Protein AF-A0A8H6C669-F1 (afdb_monomer_lite)

Secondary structure (DSSP, 8-state):
----SGGG---BTTB--EEEEETHHHHHHHHHHHH-TTT-SEEEEES----PPTTHHHHHHHHHHHHTTS---EESSHHHHHHIIIIISTTTTS-HHHHHHHHHHHEEEEE-TTT--EEEEESS-HHHHHHHHHHHHT----TT-S-GGG-----PPTT--TTHHHHSHHHHHHHHHHHHHHHHHHHHHHHTTSHHHHTTT-HHHHHHHHHHHHHTT-GGGSTT------HHHHHHHHHHTT-

Foldseek 3Di:
DDDPDPVVQDPDLVDAAEQEAAACGLVVQVVVCVVCVRRHPYYHYHLYLADQDVCNLVVCCVVVVVVLVLDDFKFQDPVVVVCSQCPPDPNVLFDPVLSVVQSVVFKDWDQDPPPRGIMIGGPCDSVNVVCVSSVSNVDDHDPPPPDPVNDPDDDDDVVQDSVCCGNVVVVVVVVVVVSVVVSVVVSVVCSCVDCCNVVVNPPVVLCVVLVVCVVVVVQVSRPPRDDDCCVVPPVVVVVVVVD

Radius of gyration: 25.05 Å; chains: 1; bounding box: 53×50×82 Å

pLDDT: mean 81.42, std 14.35, range [39.81, 96.19]

Organism: Candida albicans (NCBI:txid5476)

InterPro domains:
  IPR029058 Alpha/Beta hydrolase fold [G3DSA:3.40.50.1820] (5-187)
  IPR029058 Alpha/Beta hydrolase fold [SSF53474] (15-99)
  IPR029058 Alpha/Beta hydrolase fold [SSF53474] (17-181)

Sequence (243 aa):
MKFATTGDFQNNLESRNLIIGHSMGGFNSLYATFLEPSLFDAVIPIEAVIYGAPGGLEKFSKKFSKISKLLIDTFDSKDDINFFFKEFSFFKNMQDQVSDDFINDEVYEIKDKESGEIKYKLKCNTPHQMAAYYGAFSRFHLVWAINKEFLAGKVDVPKGEHLLNVELPDETIDIIQNFTTERTKAFIEARNNLPEVKLNNNKEAIAKEQFQNLIDLKFDQVNGYFIEDRVDNYEALQKLAKL

Structure (mmCIF, N/CA/C/O backbone):
data_AF-A0A8H6C669-F1
#
_entry.id   AF-A0A8H6C669-F1
#
loop_
_atom_site.group_PDB
_atom_site.id
_atom_site.type_symbol
_atom_site.label_atom_id
_atom_site.label_alt_id
_atom_site.label_comp_id
_atom_site.label_asym_id
_atom_site.label_entity_id
_atom_site.label_seq_id
_atom_site.pdbx_PDB_ins_code
_atom_site.Cartn_x
_atom_site.Cartn_y
_atom_site.Cartn_z
_atom_site.occupancy
_atom_site.B_iso_or_equiv
_atom_site.auth_seq_id
_atom_site.auth_comp_id
_atom_site.auth_asym_id
_atom_site.auth_atom_id
_atom_site.pdbx_PDB_model_num
ATOM 1 N N . MET A 1 1 ? 14.582 -12.148 1.789 1.00 47.09 1 MET A N 1
ATOM 2 C CA . MET A 1 1 ? 15.350 -10.921 1.487 1.00 47.09 1 MET A CA 1
ATOM 3 C C . MET A 1 1 ? 15.300 -10.053 2.739 1.00 47.09 1 MET A C 1
ATOM 5 O O . MET A 1 1 ? 14.200 -9.790 3.203 1.00 47.09 1 MET A O 1
ATOM 9 N N . LYS A 1 2 ? 16.434 -9.751 3.387 1.00 44.03 2 LYS A N 1
ATOM 10 C CA . LYS A 1 2 ? 16.472 -8.874 4.574 1.00 44.03 2 LYS A CA 1
ATOM 11 C C . LYS A 1 2 ? 16.901 -7.486 4.107 1.00 44.03 2 LYS A C 1
ATOM 13 O O . LYS A 1 2 ? 18.021 -7.354 3.632 1.00 44.03 2 LYS A O 1
ATOM 18 N N . PHE A 1 3 ? 16.015 -6.505 4.225 1.00 55.69 3 PHE A N 1
ATOM 19 C CA . PHE A 1 3 ? 16.334 -5.096 4.005 1.00 55.69 3 PHE A CA 1
ATOM 20 C C . PHE A 1 3 ? 16.990 -4.558 5.283 1.00 55.69 3 PHE A C 1
ATOM 22 O O . PHE A 1 3 ? 16.433 -4.717 6.370 1.00 55.69 3 PHE A O 1
ATOM 29 N N . ALA A 1 4 ? 18.195 -4.009 5.174 1.00 59.94 4 ALA A N 1
ATOM 30 C CA . ALA A 1 4 ? 18.973 -3.476 6.288 1.00 59.94 4 ALA A CA 1
ATOM 31 C C . ALA A 1 4 ? 18.861 -1.946 6.381 1.00 59.94 4 ALA A C 1
ATOM 33 O O . ALA A 1 4 ? 18.929 -1.402 7.483 1.00 59.94 4 ALA A O 1
ATOM 34 N N . THR A 1 5 ? 18.669 -1.252 5.253 1.00 59.66 5 THR A N 1
ATOM 35 C CA . THR A 1 5 ? 18.519 0.211 5.189 1.00 59.66 5 THR A CA 1
ATOM 36 C C . THR A 1 5 ? 17.551 0.650 4.082 1.00 59.66 5 THR A C 1
ATOM 38 O O . THR A 1 5 ? 17.226 -0.118 3.179 1.00 59.66 5 THR A O 1
ATOM 41 N N . THR A 1 6 ? 17.110 1.913 4.104 1.00 55.22 6 THR A N 1
ATOM 42 C CA . THR A 1 6 ? 16.287 2.511 3.032 1.00 55.22 6 THR A CA 1
ATOM 43 C C . THR A 1 6 ? 17.016 2.613 1.685 1.00 55.22 6 THR A C 1
ATOM 45 O O . THR A 1 6 ? 16.356 2.743 0.659 1.00 55.22 6 THR A O 1
ATOM 48 N N . GLY A 1 7 ? 18.352 2.507 1.663 1.00 58.66 7 GLY A N 1
ATOM 49 C CA . GLY A 1 7 ? 19.160 2.464 0.437 1.00 58.66 7 GLY A CA 1
ATOM 50 C C . GLY A 1 7 ? 19.121 1.122 -0.304 1.00 58.66 7 GLY A C 1
ATOM 51 O O . GLY A 1 7 ? 19.641 1.028 -1.414 1.00 58.66 7 GLY A O 1
ATOM 52 N N . ASP A 1 8 ? 18.493 0.095 0.279 1.00 68.88 8 ASP A N 1
ATOM 53 C CA . ASP A 1 8 ? 18.394 -1.241 -0.323 1.00 68.88 8 ASP A CA 1
ATOM 54 C C . ASP A 1 8 ? 17.246 -1.350 -1.345 1.00 68.88 8 ASP A C 1
ATOM 56 O O . ASP A 1 8 ? 17.157 -2.337 -2.078 1.00 68.88 8 ASP A O 1
ATOM 60 N N . PHE A 1 9 ? 16.373 -0.338 -1.425 1.00 74.56 9 PHE A N 1
ATOM 61 C CA . PHE A 1 9 ? 15.312 -0.268 -2.427 1.00 74.56 9 PHE A CA 1
ATOM 62 C C . PHE A 1 9 ? 15.884 0.169 -3.777 1.00 74.56 9 PHE A C 1
ATOM 64 O O . PHE A 1 9 ? 15.891 1.346 -4.128 1.00 74.56 9 PHE A O 1
ATOM 71 N N . GLN A 1 10 ? 16.362 -0.794 -4.561 1.00 81.94 10 GLN A N 1
ATOM 72 C CA . GLN A 1 10 ? 16.836 -0.543 -5.920 1.00 81.94 10 GLN A CA 1
ATOM 73 C C . GLN A 1 10 ? 15.723 -0.774 -6.941 1.00 81.94 10 GLN A C 1
ATOM 75 O O . GLN A 1 10 ? 15.084 -1.826 -6.947 1.00 81.94 10 GLN A O 1
ATOM 80 N N . ASN A 1 11 ? 15.541 0.194 -7.838 1.00 85.25 11 ASN A N 1
ATOM 81 C CA . ASN A 1 11 ? 14.703 0.059 -9.024 1.00 85.25 11 ASN A CA 1
ATOM 82 C C . ASN A 1 11 ? 15.597 0.046 -10.273 1.00 85.25 11 ASN A C 1
ATOM 84 O O . ASN A 1 11 ? 16.007 1.088 -10.777 1.00 85.25 11 ASN A O 1
ATOM 88 N N . ASN A 1 12 ? 15.965 -1.143 -10.746 1.00 86.12 12 ASN A N 1
ATOM 89 C CA . ASN A 1 12 ? 16.947 -1.354 -11.812 1.00 86.12 12 ASN A CA 1
ATOM 90 C C . ASN A 1 12 ? 16.588 -2.576 -12.684 1.00 86.12 12 ASN A C 1
ATOM 92 O O . ASN A 1 12 ? 15.511 -3.149 -12.572 1.00 86.12 12 ASN A O 1
ATOM 96 N N . LEU A 1 13 ? 17.489 -2.997 -13.576 1.00 83.50 13 LEU A N 1
ATOM 97 C CA . LEU A 1 13 ? 17.237 -4.105 -14.511 1.00 83.50 13 LEU A CA 1
ATOM 98 C C . LEU A 1 13 ? 16.865 -5.446 -13.850 1.00 83.50 13 LEU A C 1
ATOM 100 O O . LEU A 1 13 ? 16.299 -6.310 -14.522 1.00 83.50 13 LEU A O 1
ATOM 104 N N . GLU A 1 14 ? 17.195 -5.625 -12.574 1.00 83.44 14 GLU A N 1
ATOM 105 C CA . GLU A 1 14 ? 17.024 -6.867 -11.817 1.00 83.44 14 GLU A CA 1
ATOM 106 C C . GLU A 1 14 ? 15.981 -6.750 -10.697 1.00 83.44 14 GLU A C 1
ATOM 108 O O . GLU A 1 14 ? 15.545 -7.769 -10.166 1.00 83.44 14 GLU A O 1
ATOM 113 N N . SER A 1 15 ? 15.558 -5.531 -10.351 1.00 86.31 15 SER A N 1
ATOM 114 C CA . SER A 1 15 ? 14.646 -5.258 -9.241 1.00 86.31 15 SER A CA 1
ATOM 115 C C . SER A 1 15 ? 13.662 -4.147 -9.589 1.00 86.31 15 SER A C 1
ATOM 117 O O . SER A 1 15 ? 14.057 -3.088 -10.076 1.00 86.31 15 SER A O 1
ATOM 119 N N . ARG A 1 16 ? 12.377 -4.370 -9.304 1.00 88.44 16 ARG A N 1
ATOM 120 C CA . ARG A 1 16 ? 11.300 -3.390 -9.479 1.00 88.44 16 ARG A CA 1
ATOM 121 C C . ARG A 1 16 ? 10.565 -3.197 -8.166 1.00 88.44 16 ARG A C 1
ATOM 123 O O . ARG A 1 16 ? 10.137 -4.169 -7.550 1.00 88.44 16 ARG A O 1
ATOM 130 N N . ASN A 1 17 ? 10.407 -1.942 -7.760 1.00 90.88 17 ASN A N 1
ATOM 131 C CA . ASN A 1 17 ? 9.671 -1.603 -6.550 1.00 90.88 17 ASN A CA 1
ATOM 132 C C . ASN A 1 17 ? 8.237 -1.230 -6.910 1.00 90.88 17 ASN A C 1
ATOM 134 O O . ASN A 1 17 ? 8.003 -0.401 -7.788 1.00 90.88 17 ASN A O 1
ATOM 138 N N . LEU A 1 18 ? 7.286 -1.803 -6.187 1.00 91.00 18 LEU A N 1
ATOM 139 C CA . LEU A 1 18 ? 5.871 -1.482 -6.296 1.00 91.00 18 LEU A CA 1
ATOM 140 C C . LEU A 1 18 ? 5.406 -0.913 -4.963 1.00 91.00 18 LEU A C 1
ATOM 142 O O . LEU A 1 18 ? 5.842 -1.376 -3.908 1.00 91.00 18 LEU A O 1
ATOM 146 N N . ILE A 1 19 ? 4.513 0.069 -5.007 1.00 93.06 19 ILE A N 1
ATOM 147 C CA . ILE A 1 19 ? 3.887 0.616 -3.805 1.00 93.06 19 ILE A CA 1
ATOM 148 C C . ILE A 1 19 ? 2.372 0.473 -3.891 1.00 93.06 19 ILE A C 1
ATOM 150 O O . ILE A 1 19 ? 1.747 0.833 -4.887 1.00 93.06 19 ILE A O 1
ATOM 154 N N . ILE A 1 20 ? 1.786 -0.096 -2.844 1.00 94.50 20 ILE A N 1
ATOM 155 C CA . ILE A 1 20 ? 0.356 -0.384 -2.751 1.00 94.50 20 ILE A CA 1
ATOM 156 C C . ILE A 1 20 ? -0.172 0.379 -1.549 1.00 94.50 20 ILE A C 1
ATOM 158 O O . ILE A 1 20 ? 0.418 0.329 -0.468 1.00 94.50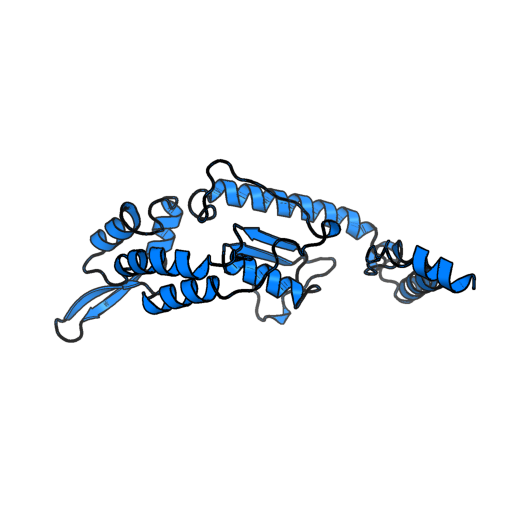 20 ILE A O 1
ATOM 162 N N . GLY A 1 21 ? -1.282 1.084 -1.727 1.00 93.62 21 GLY A N 1
ATOM 163 C CA . GLY A 1 21 ? -1.841 1.894 -0.659 1.00 93.62 21 GLY A CA 1
ATOM 164 C C . GLY A 1 21 ? -3.350 1.972 -0.728 1.00 93.62 21 GLY A C 1
ATOM 165 O O . GLY A 1 21 ? -3.914 2.273 -1.776 1.00 93.62 21 GLY A O 1
ATOM 166 N N . HIS A 1 22 ? -3.995 1.767 0.416 1.00 91.81 22 HIS A N 1
ATOM 167 C CA . HIS A 1 22 ? -5.437 1.918 0.574 1.00 91.81 22 HIS A CA 1
ATOM 168 C C . HIS A 1 22 ? -5.807 3.288 1.146 1.00 91.81 22 HIS A C 1
ATOM 170 O O . HIS A 1 22 ? -5.122 3.771 2.049 1.00 91.81 22 HIS A O 1
ATOM 176 N N . SER A 1 23 ? -6.888 3.918 0.675 1.00 88.50 23 SER A N 1
ATOM 177 C CA . SER A 1 23 ? -7.444 5.136 1.283 1.00 88.50 23 SER A CA 1
ATOM 178 C C . SER A 1 23 ? -6.391 6.256 1.404 1.00 88.50 23 SER A C 1
ATOM 180 O O . SER A 1 23 ? -5.830 6.705 0.399 1.00 88.50 23 SER A O 1
ATOM 182 N N . MET A 1 24 ? -6.065 6.705 2.619 1.00 85.06 24 MET A N 1
ATOM 183 C CA . MET A 1 24 ? -4.965 7.642 2.879 1.00 85.06 24 MET A CA 1
ATOM 184 C C . MET A 1 24 ? -3.602 7.079 2.444 1.00 85.06 24 MET A C 1
ATOM 186 O O . MET A 1 24 ? -2.766 7.819 1.931 1.00 85.06 24 MET A O 1
ATOM 190 N N . GLY A 1 25 ? -3.374 5.778 2.625 1.00 88.88 25 GLY A N 1
ATOM 191 C CA . GLY A 1 25 ? -2.189 5.083 2.129 1.00 88.88 25 GLY A CA 1
ATOM 192 C C . GLY A 1 25 ? -2.083 5.136 0.606 1.00 88.88 25 GLY A C 1
ATOM 193 O O . GLY A 1 25 ? -0.981 5.281 0.086 1.00 88.88 25 GLY A O 1
ATOM 194 N N . GLY A 1 26 ? -3.208 5.109 -0.114 1.00 89.56 26 GLY A N 1
ATOM 195 C CA . GLY A 1 26 ? -3.243 5.269 -1.572 1.00 89.56 26 GLY A CA 1
ATOM 196 C C . GLY A 1 26 ? -2.810 6.666 -2.010 1.00 89.56 26 GLY A C 1
ATOM 197 O O . GLY A 1 26 ? -1.954 6.802 -2.882 1.00 89.56 26 GLY A O 1
ATOM 198 N N . PHE A 1 27 ? -3.305 7.707 -1.330 1.00 87.06 27 PHE A N 1
ATOM 199 C CA . PHE A 1 27 ? -2.811 9.076 -1.520 1.00 87.06 27 PHE A CA 1
ATOM 200 C C . PHE A 1 27 ? -1.311 9.186 -1.223 1.00 87.06 27 PHE A C 1
ATOM 202 O O . PHE A 1 27 ? -0.563 9.733 -2.028 1.00 87.06 27 PHE A O 1
ATOM 209 N N . ASN A 1 28 ? -0.860 8.655 -0.082 1.00 89.88 28 ASN A N 1
ATOM 210 C CA . ASN A 1 28 ? 0.550 8.703 0.298 1.00 89.88 28 ASN A CA 1
ATOM 211 C C . ASN A 1 28 ? 1.430 7.968 -0.724 1.00 89.88 28 ASN A C 1
ATOM 213 O O . ASN A 1 28 ? 2.524 8.436 -1.015 1.00 89.88 28 ASN A O 1
ATOM 217 N N . SER A 1 29 ? 0.944 6.859 -1.288 1.00 92.06 29 SER A N 1
ATOM 218 C CA . SER A 1 29 ? 1.652 6.091 -2.316 1.00 92.06 29 SER A CA 1
ATOM 219 C C . SER A 1 29 ? 1.813 6.900 -3.596 1.00 92.06 29 SER A C 1
ATOM 221 O O . SER A 1 29 ? 2.923 7.036 -4.099 1.00 92.06 29 SER A O 1
ATOM 223 N N . LEU A 1 30 ? 0.728 7.520 -4.070 1.00 88.62 30 LEU A N 1
ATOM 224 C CA . LEU A 1 30 ? 0.761 8.415 -5.228 1.00 88.62 30 LEU A CA 1
ATOM 225 C C . LEU A 1 30 ? 1.707 9.600 -5.000 1.00 88.62 30 LEU A C 1
ATOM 227 O O . LEU A 1 30 ? 2.515 9.938 -5.863 1.00 88.62 30 LEU A O 1
ATOM 231 N N . TYR A 1 31 ? 1.644 10.210 -3.816 1.00 87.81 31 TYR A N 1
ATOM 232 C CA . TYR A 1 31 ? 2.508 11.332 -3.466 1.00 87.81 31 TYR A CA 1
ATOM 233 C C . TYR A 1 31 ? 3.984 10.918 -3.372 1.00 87.81 31 TYR A C 1
ATOM 235 O O . TYR A 1 31 ? 4.851 11.635 -3.861 1.00 87.81 31 TYR A O 1
ATOM 243 N N . ALA A 1 32 ? 4.277 9.737 -2.824 1.00 89.19 32 ALA A N 1
ATOM 244 C CA . ALA A 1 32 ? 5.628 9.186 -2.795 1.00 89.19 32 ALA A CA 1
ATOM 245 C C . ALA A 1 32 ? 6.169 8.936 -4.210 1.00 89.19 32 ALA A C 1
ATOM 247 O O . ALA A 1 32 ? 7.302 9.313 -4.492 1.00 89.19 32 ALA A O 1
ATOM 248 N N . THR A 1 33 ? 5.358 8.384 -5.120 1.00 88.00 33 THR A N 1
ATOM 249 C CA . THR A 1 33 ? 5.774 8.186 -6.521 1.00 88.00 33 THR A CA 1
ATOM 250 C C . THR A 1 33 ? 5.959 9.488 -7.289 1.00 88.00 33 THR A C 1
ATOM 252 O O . THR A 1 33 ? 6.774 9.546 -8.201 1.00 88.00 33 THR A O 1
ATOM 255 N N . PHE A 1 34 ? 5.232 10.541 -6.915 1.00 85.94 34 PHE A N 1
ATOM 256 C CA . PHE A 1 34 ? 5.436 11.868 -7.485 1.00 85.94 34 PHE A CA 1
ATOM 257 C C . PHE A 1 34 ? 6.769 12.482 -7.035 1.00 85.94 34 PHE A C 1
ATOM 259 O O . PHE A 1 34 ? 7.460 13.098 -7.842 1.00 85.94 34 PHE A O 1
ATOM 266 N N . LEU A 1 35 ? 7.134 12.317 -5.758 1.00 86.62 35 LEU A N 1
ATOM 267 C CA . LEU A 1 35 ? 8.388 12.842 -5.213 1.00 86.62 35 LEU A CA 1
ATOM 268 C C . LEU A 1 35 ? 9.614 12.037 -5.666 1.00 86.62 35 LEU A C 1
ATOM 270 O O . LEU A 1 35 ? 10.648 12.630 -5.951 1.00 86.62 35 LEU A O 1
ATOM 274 N N . GLU A 1 36 ? 9.493 10.711 -5.750 1.00 86.56 36 GLU A N 1
ATOM 275 C CA . GLU A 1 36 ? 10.591 9.791 -6.074 1.00 86.56 36 GLU A CA 1
ATOM 276 C C . GLU A 1 36 ? 10.219 8.859 -7.248 1.00 86.56 36 GLU A C 1
ATOM 278 O O . GLU A 1 36 ? 10.098 7.640 -7.074 1.00 86.56 36 GLU A O 1
ATOM 283 N N . PRO A 1 37 ? 10.033 9.396 -8.470 1.00 83.44 37 PRO A N 1
ATOM 284 C CA . PRO A 1 37 ? 9.570 8.619 -9.624 1.00 83.44 37 PRO A CA 1
ATOM 285 C C . PRO A 1 37 ? 10.588 7.579 -10.111 1.00 83.44 37 PRO A C 1
ATOM 287 O O . PRO A 1 37 ? 10.218 6.617 -10.773 1.00 83.44 37 PRO A O 1
ATOM 290 N N . SER A 1 38 ? 11.874 7.737 -9.783 1.00 84.88 38 SER A N 1
ATOM 291 C CA . SER A 1 38 ? 12.901 6.740 -10.103 1.00 84.88 38 SER A CA 1
ATOM 292 C C . SER A 1 38 ? 12.863 5.536 -9.160 1.00 84.88 38 SER A C 1
ATOM 294 O O . SER A 1 38 ? 13.324 4.456 -9.532 1.00 84.88 38 SER A O 1
ATOM 296 N N . LEU A 1 39 ? 12.305 5.693 -7.955 1.00 87.81 39 LEU A N 1
ATOM 297 C CA . LEU A 1 39 ? 12.311 4.661 -6.925 1.00 87.81 39 LEU A CA 1
ATOM 298 C C . LEU A 1 39 ? 11.224 3.610 -7.143 1.00 87.81 39 LEU A C 1
ATOM 300 O O . LEU A 1 39 ? 11.456 2.448 -6.820 1.00 87.81 39 LEU A O 1
ATOM 304 N N . PHE A 1 40 ? 10.069 3.992 -7.686 1.00 90.06 40 PHE A N 1
ATOM 305 C CA . PHE A 1 40 ? 8.915 3.110 -7.861 1.00 90.06 40 PHE A CA 1
ATOM 306 C C . PHE A 1 40 ? 8.631 2.855 -9.340 1.00 90.06 40 PHE A C 1
ATOM 308 O O . PHE A 1 40 ? 8.547 3.777 -10.140 1.00 90.06 40 PHE A O 1
ATOM 315 N N . ASP A 1 41 ? 8.456 1.587 -9.695 1.00 88.81 41 ASP A N 1
ATOM 316 C CA . ASP A 1 41 ? 8.103 1.155 -11.046 1.00 88.81 41 ASP A CA 1
ATOM 317 C C . ASP A 1 41 ? 6.605 1.323 -11.342 1.00 88.81 41 ASP A C 1
ATOM 319 O O . ASP A 1 41 ? 6.229 1.645 -12.470 1.00 88.81 41 ASP A O 1
ATOM 323 N N . ALA A 1 42 ? 5.757 1.104 -10.332 1.00 90.19 42 ALA A N 1
ATOM 324 C CA . ALA A 1 42 ? 4.324 1.357 -10.401 1.00 90.19 42 ALA A CA 1
ATOM 325 C C . ALA A 1 42 ? 3.706 1.558 -9.007 1.00 90.19 42 ALA A C 1
ATOM 327 O O . ALA A 1 42 ? 4.255 1.145 -7.978 1.00 90.19 42 ALA A O 1
ATOM 328 N N . VAL A 1 43 ? 2.522 2.170 -9.000 1.00 92.31 43 VAL A N 1
ATOM 329 C CA . VAL A 1 43 ? 1.676 2.387 -7.823 1.00 92.31 43 VAL A CA 1
ATOM 330 C C . VAL A 1 43 ? 0.323 1.715 -8.030 1.00 92.31 43 VAL A C 1
ATOM 332 O O . VAL A 1 43 ? -0.277 1.847 -9.095 1.00 92.31 43 VAL A O 1
ATOM 335 N N . ILE A 1 44 ? -0.163 1.007 -7.009 1.00 93.31 44 ILE A N 1
ATOM 336 C CA . ILE A 1 44 ? -1.494 0.385 -6.984 1.00 93.31 44 ILE A CA 1
ATOM 337 C C . ILE A 1 44 ? -2.313 1.070 -5.878 1.00 93.31 44 ILE A C 1
ATOM 339 O O . ILE A 1 44 ? -2.285 0.642 -4.718 1.00 93.31 44 ILE A O 1
ATOM 343 N N . PRO A 1 45 ? -2.996 2.184 -6.193 1.00 91.69 45 PRO A N 1
ATOM 344 C CA . PRO A 1 45 ? -3.881 2.846 -5.248 1.00 91.69 45 PRO A CA 1
ATOM 345 C C . PRO A 1 45 ? -5.220 2.096 -5.161 1.00 91.69 45 PRO A C 1
ATOM 347 O O . PRO A 1 45 ? -5.886 1.893 -6.172 1.00 91.69 45 PRO A O 1
ATOM 350 N N . ILE A 1 46 ? -5.638 1.729 -3.950 1.00 90.38 46 ILE A N 1
ATOM 351 C CA . ILE A 1 46 ? -6.929 1.084 -3.664 1.00 90.38 46 ILE A CA 1
ATOM 352 C C . ILE A 1 46 ? -7.816 2.106 -2.952 1.00 90.38 46 ILE A C 1
ATOM 354 O O . ILE A 1 46 ? -7.461 2.564 -1.865 1.00 90.38 46 ILE A O 1
ATOM 358 N N . GLU A 1 47 ? -8.942 2.495 -3.555 1.00 87.25 47 GLU A N 1
ATOM 359 C CA . GLU A 1 47 ? -9.885 3.477 -2.982 1.00 87.25 47 GLU A CA 1
ATOM 360 C C . GLU A 1 47 ? -9.186 4.729 -2.416 1.00 87.25 47 GLU A C 1
ATOM 362 O O . GLU A 1 47 ? -9.448 5.191 -1.302 1.00 87.25 47 GLU A O 1
ATOM 367 N N . ALA A 1 48 ? -8.203 5.252 -3.153 1.00 86.25 48 ALA A N 1
ATOM 368 C CA . ALA A 1 48 ? -7.346 6.321 -2.661 1.00 86.25 48 ALA A CA 1
ATOM 369 C C . ALA A 1 48 ? -8.135 7.616 -2.399 1.00 86.25 48 ALA A C 1
ATOM 371 O O . ALA A 1 48 ? -8.873 8.117 -3.250 1.00 86.25 48 ALA A O 1
ATOM 372 N N . VAL A 1 49 ? -7.915 8.219 -1.228 1.00 79.06 49 VAL A N 1
ATOM 373 C CA . VAL A 1 49 ? -8.579 9.472 -0.839 1.00 79.06 49 VAL A CA 1
ATOM 374 C C . VAL A 1 49 ? -7.818 10.652 -1.434 1.00 79.06 49 VAL A C 1
ATOM 376 O O . VAL A 1 49 ? -6.877 11.170 -0.838 1.00 79.06 49 VAL A O 1
ATOM 379 N N . ILE A 1 50 ? -8.217 11.050 -2.642 1.00 75.69 50 ILE A N 1
ATOM 380 C CA . ILE A 1 50 ? -7.481 12.027 -3.455 1.00 75.69 50 ILE A CA 1
ATOM 381 C C . ILE A 1 50 ? -8.249 13.345 -3.639 1.00 75.69 50 ILE A C 1
ATOM 383 O O . ILE A 1 50 ? -7.638 14.404 -3.692 1.00 75.69 50 ILE A O 1
ATOM 387 N N . TYR A 1 51 ? -9.578 13.330 -3.768 1.00 71.50 51 TYR A N 1
ATOM 388 C CA . TYR A 1 51 ? -10.358 14.552 -4.007 1.00 71.50 51 TYR A CA 1
ATOM 389 C C . TYR A 1 51 ? -11.560 14.650 -3.075 1.00 71.50 51 TYR A C 1
ATOM 391 O O . TYR A 1 51 ? -12.449 13.801 -3.089 1.00 71.50 51 TYR A O 1
ATOM 399 N N . GLY A 1 52 ? -11.610 15.733 -2.299 1.00 64.62 52 GLY A N 1
ATOM 400 C CA . GLY A 1 52 ? -12.799 16.138 -1.561 1.00 64.62 52 GLY A CA 1
ATOM 401 C C . GLY A 1 52 ? -13.645 17.096 -2.396 1.00 64.62 52 GLY A C 1
ATOM 402 O O . GLY A 1 52 ? -13.183 18.177 -2.756 1.00 64.62 52 GLY A O 1
ATOM 403 N N . ALA A 1 53 ? -14.898 16.733 -2.673 1.00 66.31 53 ALA A N 1
ATOM 404 C CA . ALA A 1 53 ? -15.831 17.648 -3.325 1.00 66.31 53 ALA A CA 1
ATOM 405 C C . ALA A 1 53 ? -16.020 18.938 -2.490 1.00 66.31 53 ALA A C 1
ATOM 407 O O . ALA A 1 53 ? -16.050 18.859 -1.255 1.00 66.31 53 ALA A O 1
ATOM 408 N N . PRO A 1 54 ? -16.207 20.117 -3.117 1.00 69.12 54 PRO A N 1
ATOM 409 C CA . PRO A 1 54 ? -16.510 21.358 -2.406 1.00 69.12 54 PRO A CA 1
ATOM 410 C C . PRO A 1 54 ? -17.707 21.189 -1.456 1.00 69.12 54 PRO A C 1
ATOM 412 O O . PRO A 1 54 ? -18.735 20.618 -1.821 1.00 69.12 54 PRO A O 1
ATOM 415 N N . GLY A 1 55 ? -17.567 21.636 -0.203 1.00 68.75 55 GLY A N 1
ATOM 416 C CA . GLY A 1 55 ? -18.571 21.424 0.856 1.00 68.75 55 GLY A CA 1
ATOM 417 C C . GLY A 1 55 ? -18.620 19.997 1.435 1.00 68.75 55 GLY A C 1
ATOM 418 O O . GLY A 1 55 ? -19.406 19.722 2.345 1.00 68.75 55 GLY A O 1
ATOM 419 N N . GLY A 1 56 ? -17.770 19.085 0.952 1.00 69.44 56 GLY A N 1
ATOM 420 C CA . GLY A 1 56 ? -17.636 17.717 1.452 1.00 69.44 56 GLY A CA 1
ATOM 421 C C . GLY A 1 56 ? -17.161 17.659 2.903 1.00 69.44 56 GLY A C 1
ATOM 422 O O . GLY A 1 56 ? -17.680 16.851 3.667 1.00 69.44 56 GLY A O 1
ATOM 423 N N . LEU A 1 57 ? -16.274 18.574 3.311 1.00 69.44 57 LEU A N 1
ATOM 424 C CA . LEU A 1 57 ? -15.787 18.679 4.691 1.00 69.44 57 LEU A CA 1
ATOM 425 C C . LEU A 1 57 ? -16.922 18.949 5.689 1.00 69.44 57 LEU A C 1
ATOM 427 O O . LEU A 1 57 ? -16.986 18.308 6.730 1.00 69.44 57 LEU A O 1
ATOM 431 N N . GLU A 1 58 ? -17.860 19.847 5.378 1.00 72.06 58 GLU A N 1
ATOM 432 C CA . GLU A 1 58 ? -18.963 20.165 6.296 1.00 72.06 58 GLU A CA 1
ATOM 433 C C . GLU A 1 58 ? -19.942 18.986 6.434 1.00 72.06 58 GLU A C 1
ATOM 435 O O . GLU A 1 58 ? -20.375 18.638 7.539 1.00 72.06 58 GLU A O 1
ATOM 440 N N . LYS A 1 59 ? -20.260 18.321 5.313 1.00 70.75 59 LYS A N 1
ATOM 441 C CA . LYS A 1 59 ? -21.078 17.097 5.304 1.00 70.75 59 LYS A CA 1
ATOM 442 C C . LYS A 1 59 ? -20.389 15.959 6.054 1.00 70.75 59 LYS A C 1
ATOM 444 O O . LYS A 1 59 ? -21.054 15.243 6.807 1.00 70.75 59 LYS A O 1
ATOM 449 N N . PHE A 1 60 ? -19.080 15.812 5.864 1.00 72.00 60 PHE A N 1
ATOM 450 C CA . PHE A 1 60 ? -18.268 14.832 6.565 1.00 72.00 60 PHE A CA 1
ATOM 451 C C . PHE A 1 60 ? -18.271 15.106 8.061 1.00 72.00 60 PHE A C 1
ATOM 453 O O . PHE A 1 60 ? -18.724 14.246 8.797 1.00 72.00 60 PHE A O 1
ATOM 460 N N . SER A 1 61 ? -17.918 16.308 8.519 1.00 73.25 61 SER A N 1
ATOM 461 C CA . SER A 1 61 ? -17.903 16.665 9.946 1.00 73.25 61 SER A CA 1
ATOM 462 C C . SER A 1 61 ? -19.246 16.400 10.645 1.00 73.25 61 SER A C 1
ATOM 464 O O . SER A 1 61 ? -19.284 15.882 11.764 1.00 73.25 61 SER A O 1
ATOM 466 N N . LYS A 1 62 ? -20.381 16.662 9.977 1.00 76.94 62 LYS A N 1
ATOM 467 C CA . LYS A 1 62 ? -21.721 16.351 10.517 1.00 76.94 62 LYS A CA 1
ATOM 468 C C . LYS A 1 62 ? -21.986 14.848 10.654 1.00 76.94 62 LYS A C 1
ATOM 470 O O . LYS A 1 62 ? -22.571 14.432 11.651 1.00 76.94 62 LYS A O 1
ATOM 475 N N . LYS A 1 63 ? -21.581 14.024 9.683 1.00 71.62 63 LYS A N 1
ATOM 476 C CA . LYS A 1 63 ? -21.682 12.555 9.796 1.00 71.62 63 LYS A CA 1
ATOM 477 C C . LYS A 1 63 ? -20.658 12.002 10.791 1.00 71.62 63 LYS A C 1
ATOM 479 O O . LYS A 1 63 ? -20.988 11.145 11.606 1.00 71.62 63 LYS A O 1
ATOM 484 N N . PHE A 1 64 ? -19.447 12.544 10.769 1.00 70.94 64 PHE A N 1
ATOM 485 C CA . PHE A 1 64 ? -18.310 12.055 11.524 1.00 70.94 64 PHE A CA 1
ATOM 486 C C . PHE A 1 64 ? -18.428 12.346 13.024 1.00 70.94 64 PHE A C 1
ATOM 488 O O . PHE A 1 64 ? -18.086 11.503 13.836 1.00 70.94 64 PHE A O 1
ATOM 495 N N . SER A 1 65 ? -19.029 13.468 13.422 1.00 73.56 65 SER A N 1
ATOM 496 C CA . SER A 1 65 ? -19.346 13.746 14.838 1.00 73.56 65 SER A CA 1
ATOM 497 C C . SER A 1 65 ? -20.338 12.761 15.477 1.00 73.56 65 SER A C 1
ATOM 499 O O . SER A 1 65 ? -20.416 12.660 16.702 1.00 73.56 65 SER A O 1
ATOM 501 N N . LYS A 1 66 ? -21.123 12.033 14.670 1.00 75.06 66 LYS A N 1
ATOM 502 C CA . LYS A 1 66 ? -21.961 10.924 15.156 1.00 75.06 66 LYS A CA 1
ATOM 503 C C . LYS A 1 66 ? -21.137 9.649 15.295 1.00 75.06 66 LYS A C 1
ATOM 505 O O . LYS A 1 66 ? -21.260 8.949 16.290 1.00 75.06 66 LYS A O 1
ATOM 510 N N . ILE A 1 67 ? -20.278 9.406 14.313 1.00 70.06 67 ILE A N 1
ATOM 511 C CA . ILE A 1 67 ? -19.339 8.287 14.252 1.00 70.06 67 ILE A CA 1
ATOM 512 C C . ILE A 1 67 ? -18.327 8.327 15.402 1.00 70.06 67 ILE A C 1
ATOM 514 O O . ILE A 1 67 ? -18.079 7.304 16.023 1.00 70.06 67 ILE A O 1
ATOM 518 N N . SER A 1 68 ? -17.790 9.500 15.740 1.00 73.31 68 SER A N 1
ATOM 519 C CA . SER A 1 68 ? -16.788 9.662 16.799 1.00 73.31 68 SER A CA 1
ATOM 520 C C . SER A 1 68 ? -17.302 9.247 18.177 1.00 73.31 68 SER A C 1
ATOM 522 O O . SER A 1 68 ? -16.509 8.933 19.051 1.00 73.31 68 SER A O 1
ATOM 524 N N . LYS A 1 69 ? -18.627 9.245 18.379 1.00 75.62 69 LYS A N 1
ATOM 525 C CA . LYS A 1 69 ? -19.272 8.765 19.612 1.00 75.62 69 LYS A CA 1
ATOM 526 C C . LYS A 1 69 ? -19.366 7.240 19.686 1.00 75.62 69 LYS A C 1
ATOM 528 O O . LYS A 1 69 ? -19.662 6.716 20.750 1.00 75.62 69 LYS A O 1
ATOM 533 N N . LEU A 1 70 ? -19.172 6.564 18.557 1.00 74.75 70 LEU A N 1
ATOM 534 C CA . LEU A 1 70 ? -19.159 5.108 18.431 1.00 74.75 70 LEU A CA 1
ATOM 535 C C . LEU A 1 70 ? -17.729 4.554 18.434 1.00 74.75 70 LEU A C 1
ATOM 537 O O . LEU A 1 70 ? -17.554 3.342 18.416 1.00 74.75 70 LEU A O 1
ATOM 541 N N . LEU A 1 71 ? -16.712 5.422 18.437 1.00 82.75 71 LEU A N 1
ATOM 542 C CA . LEU A 1 71 ? -15.326 5.004 18.593 1.00 82.75 71 LEU A CA 1
ATOM 543 C C . LEU A 1 71 ? -15.080 4.696 20.069 1.00 82.75 71 LEU A C 1
ATOM 545 O O . LEU A 1 71 ? -15.198 5.571 20.927 1.00 82.75 71 LEU A O 1
ATOM 549 N N . ILE A 1 72 ? -14.779 3.432 20.338 1.00 88.44 72 ILE A N 1
ATOM 550 C CA . ILE A 1 72 ? -14.444 2.909 21.655 1.00 88.44 72 ILE A CA 1
ATOM 551 C C . ILE A 1 72 ? -13.065 2.281 21.513 1.00 88.44 72 ILE A C 1
ATOM 553 O O . ILE A 1 72 ? -12.838 1.488 20.603 1.00 88.44 72 ILE A O 1
ATOM 557 N N . ASP A 1 73 ? -12.143 2.660 22.393 1.00 91.81 73 ASP A N 1
ATOM 558 C CA . ASP A 1 73 ? -10.773 2.146 22.375 1.00 91.81 73 ASP A CA 1
ATOM 559 C C . ASP A 1 73 ? -10.386 1.396 23.650 1.00 91.81 73 ASP A C 1
ATOM 561 O O . ASP A 1 73 ? -9.256 0.928 23.741 1.00 91.81 73 ASP A O 1
ATOM 565 N N . THR A 1 74 ? -11.292 1.285 24.623 1.00 92.88 74 THR A N 1
ATOM 566 C CA . THR A 1 74 ? -11.052 0.637 25.915 1.00 92.88 74 THR A CA 1
ATOM 567 C C . THR A 1 74 ? -12.219 -0.288 26.255 1.00 92.88 74 THR A C 1
ATOM 569 O O . THR A 1 74 ? -13.373 0.119 26.138 1.00 92.88 74 THR A O 1
ATOM 572 N N . PHE A 1 75 ? -11.914 -1.511 26.689 1.00 94.06 75 PHE A N 1
ATOM 573 C CA . PHE A 1 75 ? -12.876 -2.592 26.913 1.00 94.06 75 PHE A CA 1
ATOM 574 C C . PHE A 1 75 ? -12.590 -3.321 28.228 1.00 94.06 75 PHE A C 1
ATOM 576 O O . PHE A 1 75 ? -11.433 -3.420 28.648 1.00 94.06 75 PHE A O 1
ATOM 583 N N . ASP A 1 76 ? -13.632 -3.862 28.856 1.00 93.75 76 ASP A N 1
ATOM 584 C CA . ASP A 1 76 ? -13.512 -4.595 30.122 1.00 93.75 76 ASP A CA 1
ATOM 585 C C . ASP A 1 76 ? -13.187 -6.084 29.896 1.00 93.75 76 ASP A C 1
ATOM 587 O O . ASP A 1 76 ? -12.540 -6.718 30.730 1.00 93.75 76 ASP A O 1
ATOM 591 N N . SER A 1 77 ? -13.557 -6.645 28.739 1.00 93.19 77 SER A N 1
ATOM 592 C CA . SER A 1 77 ? -13.279 -8.041 28.390 1.00 93.19 77 SER A CA 1
ATOM 593 C C . SER A 1 77 ? -12.934 -8.245 26.910 1.00 93.19 77 SER A C 1
ATOM 595 O O . SER A 1 77 ? -13.229 -7.411 26.054 1.00 93.19 77 SER A O 1
ATOM 597 N N . LYS A 1 78 ? -12.331 -9.399 26.589 1.00 89.75 78 LYS A N 1
ATOM 598 C CA . LYS A 1 78 ? -12.110 -9.828 25.195 1.00 89.75 78 LYS A CA 1
ATOM 599 C C . LYS A 1 78 ? -13.422 -10.107 24.455 1.00 89.75 78 LYS A C 1
ATOM 601 O O . LYS A 1 78 ? -13.479 -9.926 23.242 1.00 89.75 78 LYS A O 1
ATOM 606 N N . ASP A 1 79 ? -14.470 -10.507 25.170 1.00 92.94 79 ASP A N 1
ATOM 607 C CA . ASP A 1 79 ? -15.788 -10.728 24.574 1.00 92.94 79 ASP A CA 1
ATOM 608 C C . ASP A 1 79 ? -16.410 -9.401 24.119 1.00 92.94 79 ASP A C 1
ATOM 610 O O . ASP A 1 79 ? -16.938 -9.327 23.010 1.00 92.94 79 ASP A O 1
ATOM 614 N N . ASP A 1 80 ? -16.247 -8.327 24.903 1.00 93.06 80 ASP A N 1
ATOM 615 C CA . ASP A 1 80 ? -16.699 -6.981 24.522 1.00 93.06 80 ASP A CA 1
ATOM 616 C C . ASP A 1 80 ? -15.966 -6.457 23.282 1.00 93.06 80 ASP A C 1
ATOM 618 O O . ASP A 1 80 ? -16.573 -5.809 22.429 1.00 93.06 80 ASP A O 1
ATOM 622 N N . ILE A 1 81 ? -14.670 -6.762 23.157 1.00 92.44 81 ILE A N 1
ATOM 623 C CA . ILE A 1 81 ? -13.866 -6.420 21.976 1.00 92.44 81 ILE A CA 1
ATOM 624 C C . ILE A 1 81 ? -14.434 -7.114 20.741 1.00 92.44 81 ILE A C 1
ATOM 626 O O . ILE A 1 81 ? -14.732 -6.458 19.742 1.00 92.44 81 ILE A O 1
ATOM 630 N N . ASN A 1 82 ? -14.609 -8.435 20.815 1.00 90.31 82 ASN A N 1
ATOM 631 C CA . ASN A 1 82 ? -15.132 -9.226 19.704 1.00 90.31 82 ASN A CA 1
ATOM 632 C C . ASN A 1 82 ? -16.526 -8.752 19.292 1.00 90.31 82 ASN A C 1
ATOM 634 O O . ASN A 1 82 ? -16.795 -8.574 18.105 1.00 90.31 82 ASN A O 1
ATOM 638 N N . PHE A 1 83 ? -17.394 -8.492 20.268 1.00 91.38 83 PHE A N 1
ATOM 639 C CA . PHE A 1 83 ? -18.727 -7.959 20.027 1.00 91.38 83 PHE A CA 1
ATOM 640 C C . PHE A 1 83 ? -18.682 -6.582 19.357 1.00 91.38 83 PHE A C 1
ATOM 642 O O . PHE A 1 83 ? -19.360 -6.353 18.356 1.00 91.38 83 PHE A O 1
ATOM 649 N N . PHE A 1 84 ? -17.848 -5.666 19.854 1.00 91.88 84 PHE A N 1
ATOM 650 C CA . PHE A 1 84 ? -17.696 -4.344 19.257 1.00 91.88 84 PHE A CA 1
ATOM 651 C C . PHE A 1 84 ? -17.231 -4.424 17.802 1.00 91.88 84 PHE A C 1
ATOM 653 O O . PHE A 1 84 ? -17.845 -3.797 16.934 1.00 91.88 84 PHE A O 1
ATOM 660 N N . PHE A 1 85 ? -16.181 -5.201 17.519 1.00 89.69 85 PHE A N 1
ATOM 661 C CA . PHE A 1 85 ? -15.638 -5.298 16.168 1.00 89.69 85 PHE A CA 1
ATOM 662 C C . PHE A 1 85 ? -16.624 -5.925 15.187 1.00 89.69 85 PHE A C 1
ATOM 664 O O . PHE A 1 85 ? -16.793 -5.360 14.108 1.00 89.69 85 PHE A O 1
ATOM 671 N N . LYS A 1 86 ? -17.324 -6.994 15.588 1.00 86.31 86 LYS A N 1
ATOM 672 C CA . LYS A 1 86 ? -18.233 -7.761 14.720 1.00 86.31 86 LYS A CA 1
ATOM 673 C C . LYS A 1 86 ? -19.613 -7.130 14.532 1.00 86.31 86 LYS A C 1
ATOM 675 O O . LYS A 1 86 ? -20.229 -7.344 13.498 1.00 86.31 86 LYS A O 1
ATOM 680 N N . GLU A 1 87 ? -20.089 -6.315 15.474 1.00 87.06 87 GLU A N 1
ATOM 681 C CA . GLU A 1 87 ? -21.463 -5.786 15.418 1.00 87.06 87 GLU A CA 1
ATOM 682 C C . GLU A 1 87 ? -21.534 -4.263 15.206 1.00 87.06 87 GLU A C 1
ATOM 684 O O . GLU A 1 87 ? -22.432 -3.764 14.518 1.00 87.06 87 GLU A O 1
ATOM 689 N N . PHE A 1 88 ? -20.589 -3.497 15.766 1.00 84.44 88 PHE A N 1
ATOM 690 C CA . PHE A 1 88 ? -20.712 -2.032 15.866 1.00 84.44 88 PHE A CA 1
ATOM 691 C C . PHE A 1 88 ? -19.640 -1.248 15.119 1.00 84.44 88 PHE A C 1
ATOM 693 O O . PHE A 1 88 ? -19.907 -0.129 14.672 1.00 84.44 88 PHE A O 1
ATOM 700 N N . SER A 1 89 ? -18.434 -1.797 15.001 1.00 83.50 89 SER A N 1
ATOM 701 C CA . SER A 1 89 ? -17.295 -1.075 14.450 1.00 83.50 89 SER A CA 1
ATOM 702 C C . SER A 1 89 ? -17.420 -0.835 12.940 1.00 83.50 89 SER A C 1
ATOM 704 O O . SER A 1 89 ? -18.230 -1.444 12.238 1.00 83.50 89 SER A O 1
ATOM 706 N N . PHE A 1 90 ? -16.549 0.029 12.412 1.00 78.56 90 PHE A N 1
ATOM 707 C CA . PHE A 1 90 ? -16.360 0.186 10.964 1.00 78.56 90 PHE A CA 1
ATOM 708 C C . PHE A 1 90 ? -15.912 -1.095 10.269 1.00 78.56 90 PHE A C 1
ATOM 710 O O . PHE A 1 90 ? -16.109 -1.231 9.068 1.00 78.56 90 PHE A O 1
ATOM 717 N N . PHE A 1 91 ? -15.312 -2.011 11.020 1.00 86.75 91 PHE A N 1
ATOM 718 C CA . PHE A 1 91 ? -14.689 -3.226 10.525 1.00 86.75 91 PHE A CA 1
ATOM 719 C C . PHE A 1 91 ? -15.617 -4.439 10.626 1.00 86.75 91 PHE A C 1
ATOM 721 O O . PHE A 1 91 ? -15.179 -5.554 10.396 1.00 86.75 91 PHE A O 1
ATOM 728 N N . LYS A 1 92 ? -16.904 -4.248 10.940 1.00 88.75 92 LYS A N 1
ATOM 729 C CA . LYS A 1 92 ? -17.858 -5.351 11.140 1.00 88.75 92 LYS A CA 1
ATOM 730 C C . LYS A 1 92 ? -18.061 -6.277 9.938 1.00 88.75 92 LYS A C 1
ATOM 732 O O . LYS A 1 92 ? -18.511 -7.400 10.104 1.00 88.75 92 LYS A O 1
ATOM 737 N N . ASN A 1 93 ? -17.761 -5.792 8.736 1.00 90.50 93 ASN A N 1
ATOM 738 C CA . ASN A 1 93 ? -17.862 -6.563 7.497 1.00 90.50 93 ASN A CA 1
ATOM 739 C C . ASN A 1 93 ? -16.509 -7.148 7.057 1.00 90.50 93 ASN A C 1
ATOM 741 O O . ASN A 1 93 ? -16.408 -7.696 5.962 1.00 90.50 93 ASN A O 1
ATOM 745 N N . MET A 1 94 ? -15.456 -6.965 7.855 1.00 92.62 94 MET A N 1
ATOM 746 C CA . MET A 1 94 ? -14.136 -7.513 7.574 1.00 92.62 94 MET A CA 1
ATOM 747 C C . MET A 1 94 ? -14.217 -9.038 7.496 1.00 92.62 94 MET A C 1
ATOM 749 O O . MET A 1 94 ? -14.931 -9.664 8.278 1.00 92.62 94 MET A O 1
ATOM 753 N N . GLN A 1 95 ? -13.484 -9.631 6.557 1.00 94.19 95 GLN A N 1
ATOM 754 C CA . GLN A 1 95 ? -13.388 -11.082 6.448 1.00 94.19 95 GLN A CA 1
ATOM 755 C C . GLN A 1 95 ? -12.849 -11.665 7.767 1.00 94.19 95 GLN A C 1
ATOM 757 O O . GLN A 1 95 ? -11.946 -11.090 8.373 1.00 94.19 95 GLN A O 1
ATOM 762 N N . ASP A 1 96 ? -13.420 -12.787 8.222 1.00 92.94 96 ASP A N 1
ATOM 763 C CA . ASP A 1 96 ? -13.223 -13.301 9.589 1.00 92.94 96 ASP A CA 1
ATOM 764 C C . ASP A 1 96 ? -11.746 -13.449 9.979 1.00 92.94 96 ASP A C 1
ATOM 766 O O . ASP A 1 96 ? -11.345 -13.013 11.056 1.00 92.94 96 ASP A O 1
ATOM 770 N N . GLN A 1 97 ? -10.918 -14.004 9.089 1.00 93.50 97 GLN A N 1
ATOM 771 C CA . GLN A 1 97 ? -9.492 -14.182 9.359 1.00 93.50 97 GLN A CA 1
ATOM 772 C C . GLN A 1 97 ? -8.767 -12.835 9.480 1.00 93.50 97 GLN A C 1
ATOM 774 O O . GLN A 1 97 ? -7.990 -12.644 10.412 1.00 93.50 97 GLN A O 1
ATOM 779 N N . VAL A 1 98 ? -9.041 -11.883 8.581 1.00 93.94 98 VAL A N 1
ATOM 780 C CA . VAL A 1 98 ? -8.469 -10.528 8.657 1.00 93.94 98 VAL A CA 1
ATOM 781 C C . VAL A 1 98 ? -8.932 -9.818 9.933 1.00 93.94 98 VAL A C 1
ATOM 783 O O . VAL A 1 98 ? -8.134 -9.126 10.561 1.00 93.94 98 VAL A O 1
ATOM 786 N N . SER A 1 99 ? -10.186 -10.017 10.351 1.00 92.94 99 SER A N 1
ATOM 787 C CA . SER A 1 99 ? -10.716 -9.462 11.601 1.00 92.94 99 SER A CA 1
ATOM 788 C C . SER A 1 99 ? -9.998 -10.027 12.818 1.00 92.94 99 SER A C 1
ATOM 790 O O . SER A 1 99 ? -9.629 -9.266 13.713 1.00 92.94 99 SER A O 1
ATOM 792 N N . ASP A 1 100 ? -9.793 -11.340 12.867 1.00 92.31 100 ASP A N 1
ATOM 793 C CA . ASP A 1 100 ? -9.102 -11.983 13.980 1.00 92.31 100 ASP A CA 1
ATOM 794 C C . ASP A 1 100 ? -7.637 -11.518 14.052 1.00 92.31 100 ASP A C 1
ATOM 796 O O . ASP A 1 100 ? -7.161 -11.145 15.127 1.00 92.31 100 ASP A O 1
ATOM 800 N N . ASP A 1 101 ? -6.936 -11.451 12.915 1.00 94.19 101 ASP A N 1
ATOM 801 C CA . ASP A 1 101 ? -5.565 -10.930 12.836 1.00 94.19 101 ASP A CA 1
ATOM 802 C C . ASP A 1 101 ? -5.492 -9.459 13.273 1.00 94.19 101 ASP A C 1
ATOM 804 O O . ASP A 1 101 ? -4.611 -9.077 14.049 1.00 94.19 101 ASP A O 1
ATOM 808 N N . PHE A 1 102 ? -6.450 -8.639 12.829 1.00 92.19 102 PHE A N 1
ATOM 809 C CA . PHE A 1 102 ? -6.546 -7.229 13.196 1.00 92.19 102 PHE A CA 1
ATOM 810 C C . PHE A 1 102 ? -6.737 -7.047 14.705 1.00 92.19 102 PHE A C 1
ATOM 812 O O . PHE A 1 102 ? -6.000 -6.288 15.329 1.00 92.19 102 PHE A O 1
ATOM 819 N N . ILE A 1 103 ? -7.688 -7.761 15.314 1.00 92.31 103 ILE A N 1
ATOM 820 C CA . ILE A 1 103 ? -7.965 -7.672 16.755 1.00 92.31 103 ILE A CA 1
ATOM 821 C C . ILE A 1 103 ? -6.758 -8.151 17.571 1.00 92.31 103 ILE A C 1
ATOM 823 O O . ILE A 1 103 ? -6.386 -7.509 18.555 1.00 92.31 103 ILE A O 1
ATOM 827 N N . ASN A 1 104 ? -6.135 -9.259 17.159 1.00 92.19 104 ASN A N 1
ATOM 828 C CA . ASN A 1 104 ? -4.987 -9.836 17.856 1.00 92.19 104 ASN A CA 1
ATOM 829 C C . ASN A 1 104 ? -3.756 -8.925 17.827 1.00 92.19 104 ASN A C 1
ATOM 831 O O . ASN A 1 104 ? -3.015 -8.890 18.810 1.00 92.19 104 ASN A O 1
ATOM 835 N N . ASP A 1 105 ? -3.525 -8.193 16.732 1.00 93.62 105 ASP A N 1
ATOM 836 C CA . ASP A 1 105 ? -2.459 -7.193 16.698 1.00 93.62 105 ASP A CA 1
ATOM 837 C C . ASP A 1 105 ? -2.852 -5.933 17.477 1.00 93.62 105 ASP A C 1
ATOM 839 O O . ASP A 1 105 ? -2.049 -5.403 18.240 1.00 93.62 105 ASP A O 1
ATOM 843 N N . GLU A 1 106 ? -4.070 -5.431 17.309 1.00 91.62 106 GLU A N 1
ATOM 844 C CA . GLU A 1 106 ? -4.442 -4.088 17.756 1.00 91.62 106 GLU A CA 1
ATOM 845 C C . GLU A 1 106 ? -4.625 -3.965 19.278 1.00 91.62 106 GLU A C 1
ATOM 847 O O . GLU A 1 106 ? -4.441 -2.884 19.848 1.00 91.62 106 GLU A O 1
ATOM 852 N N . VAL A 1 107 ? -4.984 -5.056 19.954 1.00 94.19 107 VAL A N 1
ATOM 853 C CA . VAL A 1 107 ? -5.372 -5.052 21.369 1.00 94.19 107 VAL A CA 1
ATOM 854 C C . VAL A 1 107 ? -4.188 -5.340 22.288 1.00 94.19 107 VAL A C 1
ATOM 856 O O . VAL A 1 107 ? -3.448 -6.304 22.108 1.00 94.19 107 VAL A O 1
ATOM 859 N N . TYR A 1 108 ? -4.062 -4.560 23.363 1.00 94.12 108 TYR A N 1
ATOM 860 C CA . TYR A 1 108 ? -3.131 -4.842 24.453 1.00 94.12 108 TYR A CA 1
ATOM 861 C C . TYR A 1 108 ? -3.785 -4.701 25.833 1.00 94.12 108 TYR A C 1
ATOM 863 O O . TYR A 1 108 ? -4.725 -3.929 26.032 1.00 94.12 108 TYR A O 1
ATOM 871 N N . GLU A 1 109 ? -3.278 -5.464 26.800 1.00 94.94 109 GLU A N 1
ATOM 872 C CA . GLU A 1 109 ? -3.756 -5.450 28.184 1.00 94.94 109 GLU A CA 1
ATOM 873 C C . GLU A 1 109 ? -3.159 -4.273 28.966 1.00 94.94 109 GLU A C 1
ATOM 875 O O . GLU A 1 109 ? -1.959 -3.989 28.904 1.00 94.94 109 GLU A O 1
ATOM 880 N N . ILE A 1 110 ? -4.004 -3.600 29.743 1.00 93.50 110 ILE A N 1
ATOM 881 C CA . ILE A 1 110 ? -3.619 -2.573 30.705 1.00 93.50 110 ILE A CA 1
ATOM 882 C C . ILE A 1 110 ? -4.132 -2.959 32.088 1.00 93.50 110 ILE A C 1
ATOM 884 O O . ILE A 1 110 ? -5.236 -3.475 32.239 1.00 93.50 110 ILE A O 1
ATOM 888 N N . LYS A 1 111 ? -3.333 -2.684 33.118 1.00 91.88 111 LYS A N 1
ATOM 889 C CA . LYS A 1 111 ? -3.761 -2.826 34.509 1.00 91.88 111 LYS A CA 1
ATOM 890 C C . LYS A 1 111 ? -4.124 -1.457 35.059 1.00 91.88 111 LYS A C 1
ATOM 892 O O . LYS A 1 111 ? -3.282 -0.554 35.052 1.00 91.88 111 LYS A O 1
ATOM 897 N N . ASP A 1 112 ? -5.358 -1.311 35.522 1.00 83.44 112 ASP A N 1
ATOM 898 C CA . ASP A 1 112 ? -5.801 -0.104 36.199 1.00 83.44 112 ASP A CA 1
ATOM 899 C C . ASP A 1 112 ? -4.960 0.117 37.463 1.00 83.44 112 ASP A C 1
ATOM 901 O O . ASP A 1 112 ? -4.700 -0.809 38.239 1.00 83.44 112 ASP A O 1
ATOM 905 N N . LYS A 1 113 ? -4.464 1.343 37.639 1.00 81.25 113 LYS A N 1
ATOM 906 C CA . LYS A 1 113 ? -3.534 1.666 38.727 1.00 81.25 113 LYS A CA 1
ATOM 907 C C . LYS A 1 113 ? -4.232 1.798 40.080 1.00 81.25 113 LYS A C 1
ATOM 909 O O . LYS A 1 113 ? -3.554 1.671 41.096 1.00 81.25 113 LYS A O 1
ATOM 914 N N . GLU A 1 114 ? -5.534 2.066 40.092 1.00 81.44 114 GLU A N 1
ATOM 915 C CA . GLU A 1 114 ? -6.321 2.319 41.297 1.00 81.44 114 GLU A CA 1
ATOM 916 C C . GLU A 1 114 ? -7.131 1.086 41.705 1.00 81.44 114 GLU A C 1
ATOM 918 O O . GLU A 1 114 ? -7.063 0.672 42.862 1.00 81.44 114 GLU A O 1
ATOM 923 N N . SER A 1 115 ? -7.848 0.458 40.767 1.00 85.69 115 SER A N 1
ATOM 924 C CA . SER A 1 115 ? -8.658 -0.739 41.035 1.00 85.69 115 SER A CA 1
ATOM 925 C C . SER A 1 115 ? -7.864 -2.042 40.922 1.00 85.69 115 SER A C 1
ATOM 927 O O . SER A 1 115 ? -8.259 -3.065 41.481 1.00 85.69 115 SER A O 1
ATOM 929 N N . GLY A 1 116 ? -6.728 -2.029 40.217 1.00 87.25 116 GLY A N 1
ATOM 930 C CA . GLY A 1 116 ? -5.954 -3.234 39.919 1.00 87.25 116 GLY A CA 1
ATOM 931 C C . GLY A 1 116 ? -6.601 -4.151 38.876 1.00 87.25 116 GLY A C 1
ATOM 932 O O . GLY A 1 116 ? -6.041 -5.216 38.602 1.00 87.25 116 GLY A O 1
ATOM 933 N N . GLU A 1 117 ? -7.741 -3.755 38.303 1.00 90.44 117 GLU A N 1
ATOM 934 C CA . GLU A 1 117 ? -8.470 -4.509 37.283 1.00 90.44 117 GLU A CA 1
ATOM 935 C C . GLU A 1 117 ? -7.714 -4.536 35.953 1.00 90.44 117 GLU A C 1
ATOM 937 O O . GLU A 1 117 ? -6.995 -3.599 35.597 1.00 90.44 117 GLU A O 1
ATOM 942 N N . ILE A 1 118 ? -7.879 -5.627 35.207 1.00 93.00 118 ILE A N 1
ATOM 943 C CA . ILE A 1 118 ? -7.352 -5.748 33.848 1.00 93.00 118 ILE A CA 1
ATOM 944 C C . ILE A 1 118 ? -8.391 -5.171 32.893 1.00 93.00 118 ILE A C 1
ATOM 946 O O . ILE A 1 118 ? -9.554 -5.559 32.939 1.00 93.00 118 ILE A O 1
ATOM 950 N N . LYS A 1 119 ? -7.949 -4.272 32.017 1.00 93.94 119 LYS A N 1
ATOM 951 C CA . LYS A 1 119 ? -8.718 -3.753 30.886 1.00 93.94 119 LYS A CA 1
ATOM 952 C C . LYS A 1 119 ? -7.942 -3.969 29.599 1.00 93.94 119 LYS A C 1
ATOM 954 O O . LYS A 1 119 ? -6.737 -4.216 29.614 1.00 93.94 119 LYS A O 1
ATOM 959 N N . TYR A 1 120 ? -8.626 -3.831 28.479 1.00 94.44 120 TYR A N 1
ATOM 960 C CA . TYR A 1 120 ? -8.051 -3.982 27.152 1.00 94.44 120 TYR A CA 1
ATOM 961 C C . TYR A 1 120 ? -8.126 -2.659 26.414 1.00 94.44 120 TYR A C 1
ATOM 963 O O . TYR A 1 120 ? -9.126 -1.951 26.514 1.00 94.44 120 TYR A O 1
ATOM 971 N N . LYS A 1 121 ? -7.069 -2.316 25.681 1.00 94.25 121 LYS A N 1
ATOM 972 C CA . LYS A 1 121 ? -6.986 -1.059 24.946 1.00 94.25 121 LYS A CA 1
ATOM 973 C C . LYS A 1 121 ? -6.490 -1.278 23.522 1.00 94.25 121 LYS A C 1
ATOM 975 O O . LYS A 1 121 ? -5.652 -2.144 23.291 1.00 94.25 121 LYS A O 1
ATOM 980 N N . LEU A 1 122 ? -6.998 -0.483 22.585 1.00 93.25 122 LEU A N 1
ATOM 981 C CA . LEU A 1 122 ? -6.514 -0.460 21.203 1.00 93.25 122 LEU A CA 1
ATOM 982 C C . LEU A 1 122 ? -5.238 0.384 21.090 1.00 93.25 122 LEU A C 1
ATOM 984 O O . LEU A 1 122 ? -5.132 1.450 21.711 1.00 93.25 122 LEU A O 1
ATOM 988 N N . LYS A 1 123 ? -4.271 -0.059 20.278 1.00 93.56 123 LYS A N 1
ATOM 989 C CA . LYS A 1 123 ? -3.065 0.719 19.933 1.00 93.56 123 LYS A CA 1
ATOM 990 C C . LYS A 1 123 ? -3.441 2.058 19.278 1.00 93.56 123 LYS A C 1
ATOM 992 O O . LYS A 1 123 ? -2.890 3.107 19.631 1.00 93.56 123 LYS A O 1
ATOM 997 N N . CYS A 1 124 ? -4.401 2.046 18.360 1.00 89.25 124 CYS A N 1
ATOM 998 C CA . CYS A 1 124 ? -5.007 3.211 17.735 1.00 89.25 124 CYS A CA 1
ATOM 999 C C . CYS A 1 124 ? -6.095 3.778 18.648 1.00 89.25 124 CYS A C 1
ATOM 1001 O O . CYS A 1 124 ? -7.267 3.411 18.595 1.00 89.25 124 CYS A O 1
ATOM 1003 N N . ASN A 1 125 ? -5.690 4.703 19.513 1.00 88.00 125 ASN A N 1
ATOM 1004 C CA . ASN A 1 125 ? -6.635 5.402 20.370 1.00 88.00 125 ASN A CA 1
ATOM 1005 C C . ASN A 1 125 ? -7.578 6.317 19.568 1.00 88.00 125 ASN A C 1
ATOM 1007 O O . ASN A 1 125 ? -7.267 6.788 18.467 1.00 88.00 125 ASN A O 1
ATOM 1011 N N . THR A 1 126 ? -8.720 6.625 20.176 1.00 86.25 126 THR A N 1
ATOM 1012 C CA . THR A 1 126 ? -9.780 7.424 19.556 1.00 86.25 126 THR A CA 1
ATOM 1013 C C . THR A 1 126 ? -9.278 8.787 19.043 1.00 86.25 126 THR A C 1
ATOM 1015 O O . THR A 1 126 ? -9.589 9.133 17.901 1.00 86.25 126 THR A O 1
ATOM 1018 N N . PRO A 1 127 ? -8.463 9.567 19.792 1.00 85.12 127 PRO A N 1
ATOM 1019 C CA . PRO A 1 127 ? -7.884 10.816 19.285 1.00 85.12 127 PRO A CA 1
ATOM 1020 C C . PRO A 1 127 ? -7.000 10.669 18.037 1.00 85.12 127 PRO A C 1
ATOM 1022 O O . PRO A 1 127 ? -7.080 11.506 17.138 1.00 85.12 127 PRO A O 1
ATOM 1025 N N . HIS A 1 128 ? -6.162 9.632 17.955 1.00 85.00 128 HIS A N 1
ATOM 1026 C CA . HIS A 1 128 ? -5.292 9.394 16.798 1.00 85.00 128 HIS A CA 1
ATOM 1027 C C . HIS A 1 128 ? -6.101 8.992 15.571 1.00 85.00 128 HIS A C 1
ATOM 1029 O O . HIS A 1 128 ? -5.904 9.551 14.489 1.00 85.00 128 HIS A O 1
ATOM 1035 N N . GLN A 1 129 ? -7.061 8.087 15.755 1.00 82.69 129 GLN A N 1
ATOM 1036 C CA . GLN A 1 129 ? -7.997 7.713 14.705 1.00 82.69 129 GLN A CA 1
ATOM 1037 C C . GLN A 1 129 ? -8.753 8.953 14.203 1.00 82.69 129 GLN A C 1
ATOM 1039 O O . GLN A 1 129 ? -8.895 9.183 13.001 1.00 82.69 129 GLN A O 1
ATOM 1044 N N . MET A 1 130 ? -9.150 9.823 15.131 1.00 79.25 130 MET A N 1
ATOM 1045 C CA . MET A 1 130 ? -9.822 11.075 14.826 1.00 79.25 130 MET A CA 1
ATOM 1046 C C . MET A 1 130 ? -8.965 12.056 14.027 1.00 79.25 130 MET A C 1
ATOM 1048 O O . MET A 1 130 ? -9.432 12.632 13.041 1.00 79.25 130 MET A O 1
ATOM 1052 N N . ALA A 1 131 ? -7.706 12.228 14.423 1.00 79.06 131 ALA A N 1
ATOM 1053 C CA . ALA A 1 131 ? -6.753 13.062 13.706 1.00 79.06 131 ALA A CA 1
ATOM 1054 C C . ALA A 1 131 ? -6.523 12.552 12.275 1.00 79.06 131 ALA A C 1
ATOM 1056 O O . ALA A 1 131 ? -6.499 13.354 11.340 1.00 79.06 131 ALA A O 1
ATOM 1057 N N . ALA A 1 132 ? -6.428 11.231 12.085 1.00 76.25 132 ALA A N 1
ATOM 1058 C CA . ALA A 1 132 ? -6.284 10.627 10.763 1.00 76.25 132 ALA A CA 1
ATOM 1059 C C . ALA A 1 132 ? -7.484 10.945 9.855 1.00 76.25 132 ALA A C 1
ATOM 1061 O O . ALA A 1 132 ? -7.296 11.370 8.713 1.00 76.25 132 ALA A O 1
ATOM 1062 N N . TYR A 1 133 ? -8.712 10.834 10.369 1.00 74.44 133 TYR A N 1
ATOM 1063 C CA . TYR A 1 133 ? -9.919 11.141 9.599 1.00 74.44 133 TYR A CA 1
ATOM 1064 C C . TYR A 1 133 ? -10.041 12.625 9.232 1.00 74.44 133 TYR A C 1
ATOM 1066 O O . TYR A 1 133 ? -10.295 12.948 8.071 1.00 74.44 133 TYR A O 1
ATOM 1074 N N . TYR A 1 134 ? -9.801 13.548 10.168 1.00 71.56 134 TYR A N 1
ATOM 1075 C CA . TYR A 1 134 ? -9.802 14.983 9.845 1.00 71.56 134 TYR A CA 1
ATOM 1076 C C . TYR A 1 134 ? -8.663 15.367 8.886 1.00 71.56 134 TYR A C 1
ATOM 1078 O O . TYR A 1 134 ? -8.853 16.184 7.979 1.00 71.56 134 TYR A O 1
ATOM 1086 N N . GLY A 1 135 ? -7.491 14.743 9.038 1.00 64.19 135 GLY A N 1
ATOM 1087 C CA . GLY A 1 135 ? -6.342 14.943 8.157 1.00 64.19 135 GLY A CA 1
ATOM 1088 C C . GLY A 1 135 ? -6.545 14.385 6.745 1.00 64.19 135 GLY A C 1
ATOM 1089 O O . GLY A 1 135 ? -5.982 14.926 5.793 1.00 64.19 135 GLY A O 1
ATOM 1090 N N . ALA A 1 136 ? -7.351 13.334 6.572 1.00 62.66 136 ALA A N 1
ATOM 1091 C CA . ALA A 1 136 ? -7.700 12.791 5.257 1.00 62.66 136 ALA A CA 1
ATOM 1092 C C . ALA A 1 136 ? -8.614 13.740 4.459 1.00 62.66 136 ALA A C 1
ATOM 1094 O O . ALA A 1 136 ? -8.438 13.893 3.254 1.00 62.66 136 ALA A O 1
ATO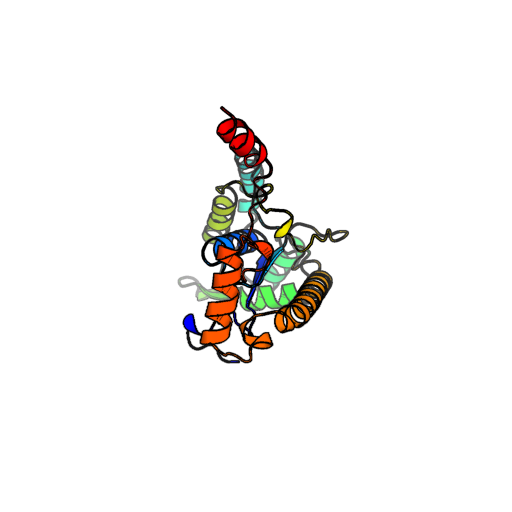M 1095 N N . PHE A 1 137 ? -9.534 14.444 5.126 1.00 59.44 137 PHE A N 1
ATOM 1096 C CA . PHE A 1 137 ? -10.460 15.387 4.478 1.00 59.44 137 PHE A CA 1
ATOM 1097 C C . PHE A 1 137 ? -9.862 16.765 4.166 1.00 59.44 137 PHE A C 1
ATOM 1099 O O . PHE A 1 137 ? -10.492 17.564 3.474 1.00 59.44 137 PHE A O 1
ATOM 1106 N N . SER A 1 138 ? -8.651 17.046 4.646 1.00 49.47 138 SER A N 1
ATOM 1107 C CA . SER A 1 138 ? -7.977 18.338 4.472 1.00 49.47 138 SER A CA 1
ATOM 1108 C C . SER A 1 138 ? -7.057 18.396 3.235 1.00 49.47 138 SER A C 1
ATOM 1110 O O . SER A 1 138 ? -6.161 19.236 3.199 1.00 49.47 138 SER A O 1
ATOM 1112 N N . ARG A 1 139 ? -7.210 17.504 2.235 1.00 50.97 139 ARG A N 1
ATOM 1113 C CA . ARG A 1 139 ? -6.202 17.309 1.165 1.00 50.97 139 ARG A CA 1
ATOM 1114 C C . ARG A 1 139 ? -6.633 17.643 -0.268 1.00 50.97 139 ARG A C 1
ATOM 1116 O O . ARG A 1 139 ? -7.811 17.700 -0.616 1.00 50.97 139 ARG A O 1
ATOM 1123 N N . PHE A 1 140 ? -5.583 17.911 -1.048 1.00 45.44 140 PHE A N 1
ATOM 1124 C CA . PHE A 1 140 ? -5.505 18.537 -2.368 1.00 45.44 140 PHE A CA 1
ATOM 1125 C C . PHE A 1 140 ? -5.889 17.637 -3.545 1.00 45.44 140 PHE A C 1
ATOM 1127 O O . PHE A 1 140 ? -5.790 16.423 -3.478 1.00 45.44 140 PHE A O 1
ATOM 1134 N N . HIS A 1 141 ? -6.276 18.294 -4.640 1.00 45.84 141 HIS A N 1
ATOM 1135 C CA . HIS A 1 141 ? -6.904 17.754 -5.843 1.00 45.84 141 HIS A CA 1
ATOM 1136 C C . HIS A 1 141 ? -5.937 16.945 -6.724 1.00 45.84 141 HIS A C 1
ATOM 1138 O O . HIS A 1 141 ? -4.943 17.503 -7.175 1.00 45.84 141 HIS A O 1
ATOM 1144 N N . LEU A 1 142 ? -6.257 15.685 -7.054 1.00 46.66 142 LEU A N 1
ATOM 1145 C CA . LEU A 1 142 ? -5.424 14.874 -7.971 1.00 46.66 142 LEU A CA 1
ATOM 1146 C C . LEU A 1 142 ? -6.197 13.878 -8.874 1.00 46.66 142 LEU A C 1
ATOM 1148 O O . LEU A 1 142 ? -5.585 13.221 -9.709 1.00 46.66 142 LEU A O 1
ATOM 1152 N N . VAL A 1 143 ? -7.535 13.790 -8.798 1.00 39.81 143 VAL A N 1
ATOM 1153 C CA . VAL A 1 143 ? -8.320 12.744 -9.511 1.00 39.81 143 VAL A CA 1
ATOM 1154 C C . VAL A 1 143 ? -8.378 12.921 -11.043 1.00 39.81 143 VAL A C 1
ATOM 1156 O O . VAL A 1 143 ? -8.722 11.986 -11.753 1.00 39.81 143 VAL A O 1
ATOM 1159 N N . TRP A 1 144 ? -7.961 14.068 -11.584 1.00 41.53 144 TRP A N 1
ATOM 1160 C CA . TRP A 1 144 ? -7.930 14.321 -13.037 1.00 41.53 144 TRP A CA 1
ATOM 1161 C C . TRP A 1 144 ? -6.530 14.616 -13.595 1.00 41.53 144 TRP A C 1
ATOM 1163 O O . TRP A 1 144 ? -6.411 15.033 -14.742 1.00 41.53 144 TRP A O 1
ATOM 1173 N N . ALA A 1 145 ? -5.477 14.419 -12.795 1.00 54.47 145 ALA A N 1
ATOM 1174 C CA . ALA A 1 145 ? -4.114 14.819 -13.155 1.00 54.47 145 ALA A CA 1
ATOM 1175 C C . ALA A 1 145 ? -3.198 13.656 -13.576 1.00 54.47 145 ALA A C 1
ATOM 1177 O O . ALA A 1 145 ? -2.092 13.907 -14.048 1.00 54.47 145 ALA A O 1
ATOM 1178 N N . ILE A 1 146 ? -3.626 12.396 -13.424 1.00 63.62 146 ILE A N 1
ATOM 1179 C CA . ILE A 1 146 ? -2.832 11.261 -13.913 1.00 63.62 146 ILE A CA 1
ATOM 1180 C C . ILE A 1 146 ? -2.974 11.225 -15.436 1.00 63.62 146 ILE A C 1
ATOM 1182 O O . ILE A 1 146 ? -4.057 10.943 -15.954 1.00 63.62 146 ILE A O 1
ATOM 1186 N N . ASN A 1 147 ? -1.889 11.543 -16.149 1.00 62.91 147 ASN A N 1
ATOM 1187 C CA . ASN A 1 147 ? -1.826 11.391 -17.601 1.00 62.91 147 ASN A CA 1
ATOM 1188 C C . ASN A 1 147 ? -2.212 9.943 -17.955 1.00 62.91 147 ASN A C 1
ATOM 1190 O O . ASN A 1 147 ? -1.726 8.996 -17.334 1.00 62.91 147 ASN A O 1
ATOM 1194 N N . LYS A 1 148 ? -3.102 9.777 -18.942 1.00 64.50 148 LYS A N 1
ATOM 1195 C CA . LYS A 1 148 ? -3.588 8.467 -19.400 1.00 64.50 148 LYS A CA 1
ATOM 1196 C C . LYS A 1 148 ? -2.448 7.532 -19.797 1.00 64.50 148 LYS A C 1
ATOM 1198 O O . LYS A 1 148 ? -2.591 6.330 -19.625 1.00 64.50 148 LYS A O 1
ATOM 1203 N N . GLU A 1 149 ? -1.331 8.076 -20.270 1.00 62.12 149 GLU A N 1
ATOM 1204 C CA . GLU A 1 149 ? -0.126 7.311 -20.605 1.00 62.12 149 GLU A CA 1
ATOM 1205 C C . GLU A 1 149 ? 0.516 6.633 -19.386 1.00 62.12 149 GLU A C 1
ATOM 1207 O O . GLU A 1 149 ? 1.128 5.578 -19.519 1.00 62.12 149 GLU A O 1
ATOM 1212 N N . PHE A 1 150 ? 0.339 7.197 -18.187 1.00 70.88 150 PHE A N 1
ATOM 1213 C CA . PHE A 1 150 ? 0.826 6.624 -16.929 1.00 70.88 150 PHE A CA 1
ATOM 1214 C C . PHE A 1 150 ? -0.243 5.799 -16.196 1.00 70.88 150 PHE A C 1
ATOM 1216 O O . PHE A 1 150 ? 0.036 5.220 -15.145 1.00 70.88 150 PHE A O 1
ATOM 1223 N N . LEU A 1 151 ? -1.465 5.714 -16.734 1.00 78.50 151 LEU A N 1
ATOM 1224 C CA . LEU A 1 151 ? -2.530 4.885 -16.178 1.00 78.50 151 LEU A CA 1
ATOM 1225 C C . LEU A 1 151 ? -2.463 3.474 -16.773 1.00 78.50 151 LEU A C 1
ATOM 1227 O O . LEU A 1 151 ? -2.999 3.213 -17.847 1.00 78.50 151 LEU A O 1
ATOM 1231 N N . ALA A 1 152 ? -1.858 2.542 -16.035 1.00 77.69 152 ALA A N 1
ATOM 1232 C CA . ALA A 1 152 ? -1.752 1.144 -16.460 1.00 77.69 152 ALA A CA 1
ATOM 1233 C C . ALA A 1 152 ? -3.105 0.404 -16.489 1.00 77.69 152 ALA A C 1
ATOM 1235 O O . ALA A 1 152 ? -3.281 -0.541 -17.255 1.00 77.69 152 ALA A O 1
ATOM 1236 N N . GLY A 1 153 ? -4.074 0.816 -15.666 1.00 81.56 153 GLY A N 1
ATOM 1237 C CA . GLY A 1 153 ? -5.405 0.218 -15.651 1.00 81.56 153 GLY A CA 1
ATOM 1238 C C . GLY A 1 153 ? -6.294 0.737 -14.527 1.00 81.56 153 GLY A C 1
ATOM 1239 O O . GLY A 1 153 ? -5.860 1.495 -13.662 1.00 81.56 153 GLY A O 1
ATOM 1240 N N . LYS A 1 154 ? -7.558 0.316 -14.561 1.00 85.81 154 LYS A N 1
ATOM 1241 C CA . LYS A 1 154 ? -8.557 0.546 -13.512 1.00 85.81 154 LYS A CA 1
ATOM 1242 C C . LYS A 1 154 ? -9.395 -0.714 -13.337 1.00 85.81 154 LYS A C 1
ATOM 1244 O O . LYS A 1 154 ? -9.664 -1.400 -14.324 1.00 85.81 154 LYS A O 1
ATOM 1249 N N . VAL A 1 155 ? -9.813 -0.995 -12.111 1.00 86.00 155 VAL A N 1
ATOM 1250 C CA . VAL A 1 155 ? -10.692 -2.124 -11.800 1.00 86.00 155 VAL A CA 1
ATOM 1251 C C . VAL A 1 155 ? -11.780 -1.635 -10.864 1.00 86.00 155 VAL A C 1
ATOM 1253 O O . VAL A 1 155 ? -11.480 -1.100 -9.803 1.00 86.00 155 VAL A O 1
ATOM 1256 N N . ASP A 1 156 ? -13.027 -1.844 -11.272 1.00 86.69 156 ASP A N 1
ATOM 1257 C CA . ASP A 1 156 ? -14.195 -1.666 -10.419 1.00 86.69 156 ASP A CA 1
ATOM 1258 C C . ASP A 1 156 ? -14.590 -3.049 -9.887 1.00 86.69 156 ASP A C 1
ATOM 1260 O O . ASP A 1 156 ? -14.885 -3.953 -10.674 1.00 86.69 156 ASP A O 1
ATOM 1264 N N . VAL A 1 157 ? -14.570 -3.238 -8.564 1.00 84.12 157 VAL A N 1
ATOM 1265 C CA . VAL A 1 157 ? -14.899 -4.533 -7.950 1.00 84.12 157 VAL A CA 1
ATOM 1266 C C . VAL A 1 157 ? -16.394 -4.601 -7.637 1.00 84.12 157 VAL A C 1
ATOM 1268 O O . VAL A 1 157 ? -16.897 -3.771 -6.874 1.00 84.12 157 VAL A O 1
ATOM 1271 N N . PRO A 1 158 ? -17.141 -5.578 -8.187 1.00 85.31 158 PRO A N 1
ATOM 1272 C CA . PRO A 1 158 ? -18.554 -5.737 -7.868 1.00 85.31 158 PRO A CA 1
ATOM 1273 C C . PRO A 1 158 ? -18.762 -5.956 -6.366 1.00 85.31 158 PRO A C 1
ATOM 1275 O O . PRO A 1 158 ? -18.156 -6.853 -5.790 1.00 85.31 158 PRO A O 1
ATOM 1278 N N . LYS A 1 159 ? -19.663 -5.175 -5.753 1.00 83.00 159 LYS A N 1
ATOM 1279 C CA . LYS A 1 159 ? -19.928 -5.161 -4.296 1.00 83.00 159 LYS A CA 1
ATOM 1280 C C . LYS A 1 159 ? -18.754 -4.679 -3.431 1.00 83.00 159 LYS A C 1
ATOM 1282 O O . LYS A 1 159 ? -18.850 -4.764 -2.212 1.00 83.00 159 LYS A O 1
ATOM 1287 N N . GLY A 1 160 ? -17.681 -4.181 -4.042 1.00 78.69 160 GLY A N 1
ATOM 1288 C CA . GLY A 1 160 ? -16.605 -3.518 -3.326 1.00 78.69 160 GLY A CA 1
ATOM 1289 C C . GLY A 1 160 ? -17.081 -2.187 -2.758 1.00 78.69 160 GLY A C 1
ATOM 1290 O O . GLY A 1 160 ? -17.640 -1.366 -3.483 1.00 78.69 160 GLY A O 1
ATOM 1291 N N . GLU A 1 161 ? -16.846 -1.985 -1.469 1.00 83.75 161 GLU A N 1
ATOM 1292 C CA . GLU A 1 161 ? -17.039 -0.706 -0.790 1.00 83.75 161 GLU A CA 1
ATOM 1293 C C . GLU A 1 161 ? -15.674 -0.105 -0.419 1.00 83.75 161 GLU A C 1
ATOM 1295 O O . GLU A 1 161 ? -14.615 -0.638 -0.753 1.00 83.75 161 GLU A O 1
ATOM 1300 N N . HIS A 1 162 ? -15.672 1.016 0.308 1.00 84.50 162 HIS A N 1
ATOM 1301 C CA . HIS A 1 162 ? -14.436 1.722 0.668 1.00 84.50 162 HIS A CA 1
ATOM 1302 C C . HIS A 1 162 ? -13.419 0.846 1.418 1.00 84.50 162 HIS A C 1
ATOM 1304 O O . HIS A 1 162 ? -12.228 1.119 1.348 1.00 84.50 162 HIS A O 1
ATOM 1310 N N . LEU A 1 163 ? -13.854 -0.187 2.147 1.00 87.00 163 LEU A N 1
ATOM 1311 C CA . LEU A 1 163 ? -12.992 -1.119 2.892 1.00 87.00 163 LEU A CA 1
ATOM 1312 C C . LEU A 1 163 ? -12.735 -2.430 2.127 1.00 87.00 163 LEU A C 1
ATOM 1314 O O . LEU A 1 163 ? -12.418 -3.452 2.733 1.00 87.00 163 LEU A O 1
ATOM 1318 N N . LEU A 1 164 ? -12.819 -2.389 0.792 1.00 88.69 164 LEU A N 1
ATOM 1319 C CA . LEU A 1 164 ? -12.611 -3.521 -0.115 1.00 88.69 164 LEU A CA 1
ATOM 1320 C C . LEU A 1 164 ? -11.413 -4.405 0.265 1.00 88.69 164 LEU A C 1
ATOM 1322 O O . LEU A 1 164 ? -11.520 -5.625 0.253 1.00 88.69 164 LEU A O 1
ATOM 1326 N N . ASN A 1 165 ? -10.290 -3.793 0.644 1.00 91.06 165 ASN A N 1
ATOM 1327 C CA . ASN A 1 165 ? -9.046 -4.492 0.962 1.00 91.06 165 ASN A CA 1
ATOM 1328 C C . ASN A 1 165 ? -9.135 -5.439 2.169 1.00 91.06 165 ASN A C 1
ATOM 1330 O O . ASN A 1 165 ? -8.247 -6.268 2.341 1.00 91.06 165 ASN A O 1
ATOM 1334 N N . VAL A 1 166 ? -10.154 -5.290 3.016 1.00 92.38 166 VAL A N 1
ATOM 1335 C CA . VAL A 1 166 ? -10.372 -6.127 4.204 1.00 92.38 166 VAL A CA 1
ATOM 1336 C C . VAL A 1 166 ? -11.726 -6.840 4.192 1.00 92.38 166 VAL A C 1
ATOM 1338 O O . VAL A 1 166 ? -11.885 -7.840 4.885 1.00 92.38 166 VAL A O 1
ATOM 1341 N N . GLU A 1 167 ? -12.694 -6.358 3.409 1.00 91.56 167 GLU A N 1
ATOM 1342 C CA . GLU A 1 167 ? -13.999 -7.010 3.213 1.00 91.56 167 GLU A CA 1
ATOM 1343 C C . GLU A 1 167 ? -13.941 -8.100 2.128 1.00 91.56 167 GLU A C 1
ATOM 1345 O O . GLU A 1 167 ? -14.545 -9.157 2.286 1.00 91.56 167 GLU A O 1
ATOM 1350 N N . LEU A 1 168 ? -13.182 -7.863 1.051 1.00 93.69 168 LEU A N 1
ATOM 1351 C CA . LEU A 1 168 ? -12.955 -8.782 -0.074 1.00 93.69 168 LEU A CA 1
ATOM 1352 C C . LEU A 1 168 ? -11.437 -8.920 -0.331 1.00 93.69 168 LEU A C 1
ATOM 1354 O O . LEU A 1 168 ? -10.917 -8.467 -1.364 1.00 93.69 168 LEU A O 1
ATOM 1358 N N . PRO A 1 169 ? -10.674 -9.444 0.653 1.00 95.12 169 PRO A N 1
ATOM 1359 C CA . PRO A 1 169 ? -9.217 -9.487 0.578 1.00 95.12 169 PRO A CA 1
ATOM 1360 C C . PRO A 1 169 ? -8.720 -10.418 -0.531 1.00 95.12 169 PRO A C 1
ATOM 1362 O O . PRO A 1 169 ? -7.742 -10.078 -1.194 1.00 95.12 169 PRO A O 1
ATOM 1365 N N . ASP A 1 170 ? -9.402 -11.538 -0.780 1.00 95.44 170 ASP A N 1
ATOM 1366 C CA . ASP A 1 170 ? -9.010 -12.509 -1.806 1.00 95.44 170 ASP A CA 1
ATOM 1367 C C . ASP A 1 170 ? -9.124 -11.894 -3.206 1.00 95.44 170 ASP A C 1
ATOM 1369 O O . ASP A 1 170 ? -8.160 -11.897 -3.970 1.00 95.44 170 ASP A O 1
ATOM 1373 N N . GLU A 1 171 ? -10.247 -11.239 -3.509 1.00 94.00 171 GLU A N 1
ATOM 1374 C CA . GLU A 1 171 ? -10.441 -10.518 -4.768 1.00 94.00 171 GLU A CA 1
ATOM 1375 C C . GLU A 1 171 ? -9.425 -9.381 -4.929 1.00 94.00 171 GLU A C 1
ATOM 1377 O O . GLU A 1 171 ? -8.891 -9.156 -6.018 1.00 94.00 171 GLU A O 1
ATOM 1382 N N . THR A 1 172 ? -9.127 -8.666 -3.840 1.00 93.19 172 THR A N 1
ATOM 1383 C CA . THR A 1 172 ? -8.113 -7.604 -3.839 1.00 93.19 172 THR A CA 1
ATOM 1384 C C . THR A 1 172 ? -6.726 -8.167 -4.163 1.00 93.19 172 THR A C 1
ATOM 1386 O O . THR A 1 172 ? -5.998 -7.589 -4.976 1.00 93.19 172 THR A O 1
ATOM 1389 N N . ILE A 1 173 ? -6.359 -9.300 -3.559 1.00 95.56 173 ILE A N 1
ATOM 1390 C CA . ILE A 1 173 ? -5.088 -9.987 -3.800 1.00 95.56 173 ILE A CA 1
ATOM 1391 C C . ILE A 1 173 ? -5.015 -10.474 -5.246 1.00 95.56 173 ILE A C 1
ATOM 1393 O O . ILE A 1 173 ? -4.003 -10.222 -5.899 1.00 95.56 173 ILE A O 1
ATOM 1397 N N . ASP A 1 174 ? -6.073 -11.087 -5.772 1.00 95.81 174 ASP A N 1
ATOM 1398 C CA . ASP A 1 174 ? -6.128 -11.559 -7.158 1.00 95.81 174 ASP A CA 1
ATOM 1399 C C . ASP A 1 174 ? -5.915 -10.410 -8.153 1.00 95.81 174 ASP A C 1
ATOM 1401 O O . ASP A 1 174 ? -5.149 -10.526 -9.114 1.00 95.81 174 ASP A O 1
ATOM 1405 N N . ILE A 1 175 ? -6.535 -9.252 -7.907 1.00 93.31 175 ILE A N 1
ATOM 1406 C CA . ILE A 1 175 ? -6.347 -8.053 -8.733 1.00 93.31 175 I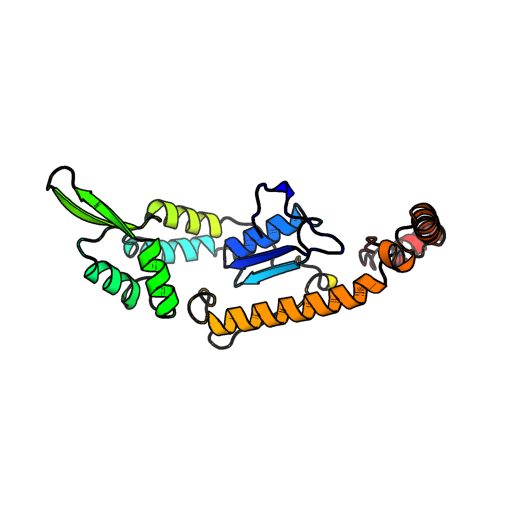LE A CA 1
ATOM 1407 C C . ILE A 1 175 ? -4.892 -7.572 -8.677 1.00 93.31 175 ILE A C 1
ATOM 1409 O O . ILE A 1 175 ? -4.289 -7.318 -9.723 1.00 93.31 175 ILE A O 1
ATOM 1413 N N . ILE A 1 176 ? -4.303 -7.478 -7.480 1.00 94.25 176 ILE A N 1
ATOM 1414 C CA . ILE A 1 176 ? -2.894 -7.091 -7.307 1.00 94.25 176 ILE A CA 1
ATOM 1415 C C . ILE A 1 176 ? -1.974 -8.085 -8.030 1.00 94.25 176 ILE A C 1
ATOM 1417 O O . ILE A 1 176 ? -1.067 -7.676 -8.758 1.00 94.25 176 ILE A O 1
ATOM 1421 N N . GLN A 1 177 ? -2.203 -9.389 -7.874 1.00 95.06 177 GLN A N 1
ATOM 1422 C CA . GLN A 1 177 ? -1.412 -10.432 -8.525 1.00 95.06 177 GLN A CA 1
ATOM 1423 C C . GLN A 1 177 ? -1.483 -10.326 -10.048 1.00 95.06 177 GLN A C 1
ATOM 1425 O O . GLN A 1 177 ? -0.449 -10.386 -10.716 1.00 95.06 177 GLN A O 1
ATOM 1430 N N . ASN A 1 178 ? -2.671 -10.088 -10.603 1.00 93.31 178 ASN A N 1
ATOM 1431 C CA . ASN A 1 178 ? -2.844 -9.885 -12.038 1.00 93.31 178 ASN A CA 1
ATOM 1432 C C . ASN A 1 178 ? -2.069 -8.653 -12.526 1.00 93.31 178 ASN A C 1
ATOM 1434 O O . ASN A 1 178 ? -1.284 -8.758 -13.469 1.00 93.31 178 ASN A O 1
ATOM 1438 N N . PHE A 1 179 ? -2.194 -7.507 -11.848 1.00 92.00 179 PHE A N 1
ATOM 1439 C CA . PHE A 1 179 ? -1.450 -6.298 -12.218 1.00 92.00 179 PHE A CA 1
ATOM 1440 C C . PHE A 1 179 ? 0.064 -6.479 -12.125 1.00 92.00 179 PHE A C 1
ATOM 1442 O O . PHE A 1 179 ? 0.790 -6.083 -13.038 1.00 92.00 179 PHE A O 1
ATOM 1449 N N . THR A 1 180 ? 0.556 -7.087 -11.047 1.00 92.25 180 THR A N 1
ATOM 1450 C CA . THR A 1 180 ? 1.997 -7.320 -10.874 1.00 92.25 180 THR A CA 1
ATOM 1451 C C . THR A 1 180 ? 2.538 -8.314 -11.901 1.00 92.25 180 THR A C 1
ATOM 1453 O O . THR A 1 180 ? 3.640 -8.117 -12.416 1.00 92.25 180 THR A O 1
ATOM 1456 N N . THR A 1 181 ? 1.751 -9.323 -12.280 1.00 92.88 181 THR A N 1
ATOM 1457 C CA . THR A 1 181 ? 2.104 -10.293 -13.324 1.00 92.88 181 THR A CA 1
ATOM 1458 C C . THR A 1 181 ? 2.198 -9.629 -14.695 1.00 92.88 181 THR A C 1
ATOM 1460 O O . THR A 1 181 ? 3.221 -9.762 -15.370 1.00 92.88 181 THR A O 1
ATOM 1463 N N . GLU A 1 182 ? 1.178 -8.872 -15.100 1.00 91.00 182 GLU A N 1
ATOM 1464 C CA . GLU A 1 182 ? 1.175 -8.186 -16.397 1.00 91.00 182 GLU A CA 1
ATOM 1465 C C . GLU A 1 182 ? 2.261 -7.109 -16.474 1.00 91.00 182 GLU A C 1
ATOM 1467 O O . GLU A 1 182 ? 2.984 -7.021 -17.469 1.00 91.00 182 GLU A O 1
ATOM 1472 N N . ARG A 1 183 ? 2.474 -6.351 -15.391 1.00 89.19 183 ARG A N 1
ATOM 1473 C CA . ARG A 1 183 ? 3.568 -5.375 -15.321 1.00 89.19 183 ARG A CA 1
ATOM 1474 C C . ARG A 1 183 ? 4.935 -6.042 -15.460 1.00 89.19 183 ARG A C 1
ATOM 1476 O O . ARG A 1 183 ? 5.792 -5.528 -16.178 1.00 89.19 183 ARG A O 1
ATOM 1483 N N . THR A 1 184 ? 5.125 -7.193 -14.816 1.00 90.00 184 THR A N 1
ATOM 1484 C CA . THR A 1 184 ? 6.365 -7.975 -14.912 1.00 90.00 184 THR A CA 1
ATOM 1485 C C . THR A 1 184 ? 6.617 -8.444 -16.342 1.00 90.00 184 THR A C 1
ATOM 1487 O O . THR A 1 184 ? 7.732 -8.290 -16.841 1.00 90.00 184 THR A O 1
ATOM 1490 N N . LYS A 1 185 ? 5.589 -8.957 -17.032 1.00 90.88 185 LYS A N 1
ATOM 1491 C CA . LYS A 1 185 ? 5.691 -9.356 -18.446 1.00 90.88 185 LYS A CA 1
ATOM 1492 C C . LYS A 1 185 ? 6.093 -8.177 -19.331 1.00 90.88 185 LYS A C 1
ATOM 1494 O O . LYS A 1 185 ? 7.102 -8.265 -20.027 1.00 90.88 185 LYS A O 1
ATOM 1499 N N . ALA A 1 186 ? 5.377 -7.056 -19.220 1.00 88.06 186 ALA A N 1
ATOM 1500 C CA . ALA A 1 186 ? 5.676 -5.838 -19.970 1.00 88.06 186 ALA A CA 1
ATOM 1501 C C . ALA A 1 186 ? 7.107 -5.339 -19.706 1.00 88.06 186 ALA A C 1
ATOM 1503 O O . ALA A 1 186 ? 7.810 -4.917 -20.624 1.00 88.06 186 ALA A O 1
ATOM 1504 N N . PHE A 1 187 ? 7.572 -5.428 -18.457 1.00 87.94 187 PHE A N 1
ATOM 1505 C CA . PHE A 1 187 ? 8.941 -5.071 -18.114 1.00 87.94 187 PHE A CA 1
ATOM 1506 C C . PHE A 1 187 ? 9.974 -6.008 -18.761 1.00 87.94 187 PHE A C 1
ATOM 1508 O O . PHE A 1 187 ? 10.958 -5.521 -19.312 1.00 87.94 187 PHE A O 1
ATOM 1515 N N . ILE A 1 188 ? 9.772 -7.328 -18.730 1.00 89.12 188 ILE A N 1
ATOM 1516 C CA . ILE A 1 188 ? 10.689 -8.299 -19.353 1.00 89.12 188 ILE A CA 1
ATOM 1517 C C . ILE A 1 188 ? 10.784 -8.068 -20.868 1.00 89.12 188 ILE A C 1
ATOM 1519 O O . ILE A 1 188 ? 11.884 -8.083 -21.424 1.00 89.12 188 ILE A O 1
ATOM 1523 N N . GLU A 1 189 ? 9.657 -7.803 -21.528 1.00 88.69 189 GLU A N 1
ATOM 1524 C CA . GLU A 1 189 ? 9.619 -7.486 -22.958 1.00 88.69 189 GLU A CA 1
ATOM 1525 C C . GLU A 1 189 ? 10.361 -6.178 -23.271 1.00 88.69 189 GLU A C 1
ATOM 1527 O O . GLU A 1 189 ? 11.210 -6.137 -24.167 1.00 88.69 189 GLU A O 1
ATOM 1532 N N . ALA A 1 190 ? 10.109 -5.121 -22.491 1.00 85.06 190 ALA A N 1
ATOM 1533 C CA . ALA A 1 190 ? 10.777 -3.831 -22.646 1.00 85.06 190 ALA A CA 1
ATOM 1534 C C . ALA A 1 190 ? 12.275 -3.891 -22.302 1.00 85.06 190 ALA A C 1
ATOM 1536 O O . ALA A 1 190 ? 13.082 -3.210 -22.934 1.00 85.06 190 ALA A O 1
ATOM 1537 N N . ARG A 1 191 ? 12.679 -4.736 -21.344 1.00 87.50 191 ARG A N 1
ATOM 1538 C CA . ARG A 1 191 ? 14.071 -4.881 -20.891 1.00 87.50 191 ARG A CA 1
ATOM 1539 C C . ARG A 1 191 ? 15.008 -5.262 -22.030 1.00 87.50 191 ARG A C 1
ATOM 1541 O O . ARG A 1 191 ? 16.104 -4.716 -22.109 1.00 87.50 191 ARG A O 1
ATOM 1548 N N . ASN A 1 192 ? 14.575 -6.143 -22.930 1.00 85.88 192 ASN A N 1
ATOM 1549 C CA . ASN A 1 192 ? 15.366 -6.537 -24.101 1.00 85.88 192 ASN A CA 1
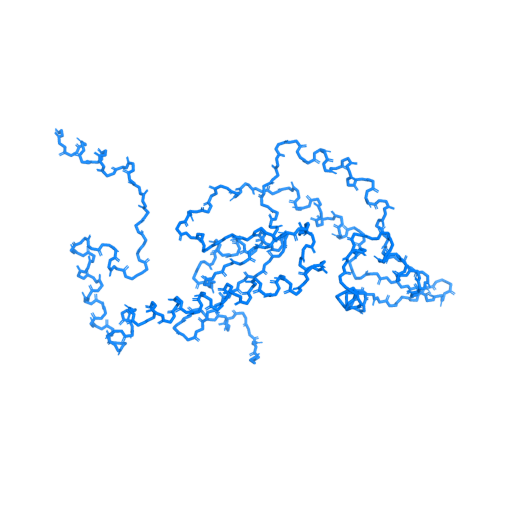ATOM 1550 C C . ASN A 1 192 ? 15.645 -5.363 -25.049 1.00 85.88 192 ASN A C 1
ATOM 1552 O O . ASN A 1 192 ? 16.560 -5.429 -25.867 1.00 85.88 192 ASN A O 1
ATOM 1556 N N . ASN A 1 193 ? 14.863 -4.287 -24.938 1.00 86.38 193 ASN A N 1
ATOM 1557 C CA . ASN A 1 193 ? 15.013 -3.092 -25.743 1.00 86.38 193 ASN A CA 1
ATOM 1558 C C . ASN A 1 193 ? 15.871 -1.996 -25.114 1.00 86.38 193 ASN A C 1
ATOM 1560 O O . ASN A 1 193 ? 16.208 -1.056 -25.837 1.00 86.38 193 ASN A O 1
ATOM 1564 N N . LEU A 1 194 ? 16.247 -2.127 -23.840 1.00 88.19 194 LEU A N 1
ATOM 1565 C CA . LEU A 1 194 ? 17.051 -1.133 -23.137 1.00 88.19 194 LEU A CA 1
ATOM 1566 C C . LEU A 1 194 ? 18.487 -1.086 -23.690 1.00 88.19 194 LEU A C 1
ATOM 1568 O O . LEU A 1 194 ? 19.058 -2.152 -23.957 1.00 88.19 194 LEU A O 1
ATOM 1572 N N . PRO A 1 195 ? 19.096 0.107 -23.840 1.00 89.38 195 PRO A N 1
ATOM 1573 C CA . PRO A 1 195 ? 20.455 0.250 -24.367 1.00 89.38 195 PRO A CA 1
ATOM 1574 C C . PRO A 1 195 ? 21.491 -0.574 -23.597 1.00 89.38 195 PRO A C 1
ATOM 1576 O O . PRO A 1 195 ? 22.356 -1.206 -24.199 1.00 89.38 195 PRO A O 1
ATOM 1579 N N . GLU A 1 196 ? 21.368 -0.638 -22.270 1.00 89.56 196 GLU A N 1
ATOM 1580 C CA . GLU A 1 196 ? 22.239 -1.413 -21.382 1.00 89.56 196 GLU A CA 1
ATOM 1581 C C . GLU A 1 196 ? 22.226 -2.910 -21.716 1.00 89.56 196 GLU A C 1
ATOM 1583 O O . GLU A 1 196 ? 23.250 -3.584 -21.599 1.00 89.56 196 GLU A O 1
ATOM 1588 N N . VAL A 1 197 ? 21.085 -3.429 -22.177 1.00 90.31 197 VAL A N 1
ATOM 1589 C CA . VAL A 1 197 ? 20.921 -4.834 -22.567 1.00 90.31 197 VAL A CA 1
ATOM 1590 C C . VAL A 1 197 ? 21.338 -5.040 -24.022 1.00 90.31 197 VAL A C 1
ATOM 1592 O O . VAL A 1 197 ? 22.179 -5.894 -24.298 1.00 90.31 197 VAL A O 1
ATOM 1595 N N . LYS A 1 198 ? 20.816 -4.227 -24.950 1.00 92.00 198 LYS A N 1
ATOM 1596 C CA . LYS A 1 198 ? 21.110 -4.319 -26.393 1.00 92.00 198 LYS A CA 1
ATOM 1597 C C . LYS A 1 198 ? 22.594 -4.183 -26.711 1.00 92.00 198 LYS A C 1
ATOM 1599 O O . LYS A 1 198 ? 23.109 -4.888 -27.574 1.00 92.00 198 LYS A O 1
ATOM 1604 N N . LEU A 1 199 ? 23.275 -3.276 -26.017 1.00 92.12 199 LEU A N 1
ATOM 1605 C CA . LEU A 1 199 ? 24.677 -2.942 -26.259 1.00 92.12 199 LEU A CA 1
ATOM 1606 C C . LEU A 1 199 ? 25.615 -3.610 -25.246 1.00 92.12 199 LEU A C 1
ATOM 1608 O O . LEU A 1 199 ? 26.780 -3.225 -25.146 1.00 92.12 199 LEU A O 1
ATOM 1612 N N . ASN A 1 200 ? 25.127 -4.612 -24.503 1.00 92.56 200 ASN A N 1
ATOM 1613 C CA . ASN A 1 200 ? 25.904 -5.409 -23.552 1.00 92.56 200 ASN A CA 1
ATOM 1614 C C . ASN A 1 200 ? 26.715 -4.542 -22.564 1.00 92.56 200 ASN A C 1
ATOM 1616 O O . ASN A 1 200 ? 27.916 -4.739 -22.375 1.00 92.56 200 ASN A O 1
ATOM 1620 N N . ASN A 1 201 ? 26.065 -3.533 -21.976 1.00 90.56 201 ASN A N 1
ATOM 1621 C CA . ASN A 1 201 ? 26.652 -2.550 -21.058 1.00 90.56 201 ASN A CA 1
ATOM 1622 C C . ASN A 1 201 ? 27.862 -1.761 -21.607 1.00 90.56 201 ASN A C 1
ATOM 1624 O O . ASN A 1 201 ? 28.625 -1.173 -20.832 1.00 90.56 201 ASN A O 1
ATOM 1628 N N . ASN A 1 202 ? 28.051 -1.695 -22.929 1.00 95.50 202 ASN A N 1
ATOM 1629 C CA . ASN A 1 202 ? 29.103 -0.877 -23.526 1.00 95.50 202 ASN A CA 1
ATOM 1630 C C . ASN A 1 202 ? 28.747 0.617 -23.436 1.00 95.50 202 ASN A C 1
ATOM 1632 O O . ASN A 1 202 ? 28.013 1.154 -24.267 1.00 95.50 202 ASN A O 1
ATOM 1636 N N . LYS A 1 203 ? 29.310 1.297 -22.433 1.00 94.25 203 LYS A N 1
ATOM 1637 C CA . LYS A 1 203 ? 29.041 2.713 -22.133 1.00 94.25 203 LYS A CA 1
ATOM 1638 C C . LYS A 1 203 ? 29.332 3.657 -23.301 1.00 94.25 203 LYS A C 1
ATOM 1640 O O . LYS A 1 203 ? 28.578 4.603 -23.500 1.00 94.25 203 LYS A O 1
ATOM 1645 N N . GLU A 1 204 ? 30.393 3.411 -24.069 1.00 96.19 204 GLU A N 1
ATOM 1646 C CA . GLU A 1 204 ? 30.749 4.259 -25.215 1.00 96.19 204 GLU A CA 1
ATOM 1647 C C . GLU A 1 204 ? 29.735 4.109 -26.350 1.00 96.19 204 GLU A C 1
ATOM 1649 O O . GLU A 1 204 ? 29.293 5.104 -26.925 1.00 96.19 204 GLU A O 1
ATOM 1654 N N . ALA A 1 205 ? 29.321 2.871 -26.637 1.00 94.94 205 ALA A N 1
ATOM 1655 C CA . ALA A 1 205 ? 28.303 2.595 -27.645 1.00 94.94 205 ALA A CA 1
ATOM 1656 C C . ALA A 1 205 ? 26.944 3.191 -27.250 1.00 94.94 205 ALA A C 1
ATOM 1658 O O . ALA A 1 205 ? 26.306 3.836 -28.079 1.00 94.94 205 ALA A O 1
ATOM 1659 N N . ILE A 1 206 ? 26.543 3.038 -25.981 1.00 94.62 206 ILE A N 1
ATOM 1660 C CA . ILE A 1 206 ? 25.297 3.605 -25.442 1.00 94.62 206 ILE A CA 1
ATOM 1661 C C . ILE A 1 206 ? 25.320 5.129 -25.556 1.00 94.62 206 ILE A C 1
ATOM 1663 O O . ILE A 1 206 ? 24.399 5.713 -26.119 1.00 94.62 206 ILE A O 1
ATOM 1667 N N . ALA A 1 207 ? 26.382 5.781 -25.074 1.00 94.00 207 ALA A N 1
ATOM 1668 C CA . ALA A 1 207 ? 26.491 7.236 -25.133 1.00 94.00 207 ALA A CA 1
ATOM 1669 C C . ALA A 1 207 ? 26.430 7.746 -26.578 1.00 94.00 207 ALA A C 1
ATOM 1671 O O . ALA A 1 207 ? 25.724 8.712 -26.859 1.00 94.00 207 ALA A O 1
ATOM 1672 N N . LYS A 1 208 ? 27.122 7.072 -27.504 1.00 95.56 208 LYS A N 1
ATOM 1673 C CA . LYS A 1 208 ? 27.108 7.426 -28.924 1.00 95.56 208 LYS A CA 1
ATOM 1674 C C . LYS A 1 208 ? 25.716 7.285 -29.540 1.00 95.56 208 LYS A C 1
ATOM 1676 O O . LYS A 1 208 ? 25.278 8.205 -30.220 1.00 95.56 208 LYS A O 1
ATOM 1681 N N . GLU A 1 209 ? 25.034 6.163 -29.316 1.00 94.00 209 GLU A N 1
ATOM 1682 C CA . GLU A 1 209 ? 23.690 5.913 -29.853 1.00 94.00 209 GLU A CA 1
ATOM 1683 C C . GLU A 1 209 ? 22.670 6.916 -29.301 1.00 94.00 209 GLU A C 1
ATOM 1685 O O . GLU A 1 209 ? 21.985 7.594 -30.065 1.00 94.00 209 GLU A O 1
ATOM 1690 N N . GLN A 1 210 ? 22.616 7.070 -27.977 1.00 92.88 210 GLN A N 1
ATOM 1691 C CA . GLN A 1 210 ? 21.630 7.922 -27.312 1.00 92.88 210 GLN A CA 1
ATOM 1692 C C . GLN A 1 210 ? 21.857 9.408 -27.624 1.00 92.88 210 GLN A C 1
ATOM 1694 O O . GLN A 1 210 ? 20.901 10.145 -27.865 1.00 92.88 210 GLN A O 1
ATOM 1699 N N . PHE A 1 211 ? 23.117 9.855 -27.698 1.00 93.56 211 PHE A N 1
ATOM 1700 C CA . PHE A 1 211 ? 23.433 11.224 -28.104 1.00 93.56 211 PHE A CA 1
ATOM 1701 C C . PHE A 1 211 ? 23.126 11.465 -29.585 1.00 93.56 211 PHE A C 1
ATOM 1703 O O . PHE A 1 211 ? 22.590 12.515 -29.928 1.00 93.56 211 PHE A O 1
ATOM 1710 N N . GLN A 1 212 ? 23.397 10.496 -30.466 1.00 93.88 212 GLN A N 1
ATOM 1711 C CA . GLN A 1 212 ? 23.034 10.626 -31.878 1.00 93.88 212 GLN A CA 1
ATOM 1712 C C . GLN A 1 212 ? 21.515 10.724 -32.061 1.00 93.88 212 GLN A C 1
ATOM 1714 O O . GLN A 1 212 ? 21.065 11.569 -32.826 1.00 93.88 212 GLN A O 1
ATOM 1719 N N . ASN A 1 213 ? 20.723 9.938 -31.322 1.00 92.25 213 ASN A N 1
ATOM 1720 C CA . ASN A 1 213 ? 19.260 10.028 -31.360 1.00 92.25 213 ASN A CA 1
ATOM 1721 C C . ASN A 1 213 ? 18.754 11.421 -30.945 1.00 92.25 213 ASN A C 1
ATOM 1723 O O . ASN A 1 213 ? 17.831 11.940 -31.571 1.00 92.25 213 ASN A O 1
ATOM 1727 N N . LEU A 1 214 ? 19.394 12.062 -29.957 1.00 89.19 214 LEU A N 1
ATOM 1728 C CA . LEU A 1 214 ? 19.097 13.450 -29.578 1.00 89.19 214 LEU A CA 1
ATOM 1729 C C . LEU A 1 214 ? 19.426 14.448 -30.698 1.00 89.19 214 LEU A C 1
ATOM 1731 O O . LEU A 1 214 ? 18.616 15.326 -30.989 1.00 89.19 214 LEU A O 1
ATOM 1735 N N . ILE A 1 215 ? 20.596 14.318 -31.334 1.00 92.25 215 ILE A N 1
ATOM 1736 C CA . ILE A 1 215 ? 21.013 15.192 -32.444 1.00 92.25 215 ILE A CA 1
ATOM 1737 C C . ILE A 1 215 ? 20.100 15.021 -33.666 1.00 92.25 215 ILE A C 1
ATOM 1739 O O . ILE A 1 215 ? 19.758 16.002 -34.322 1.00 92.25 215 ILE A O 1
ATOM 1743 N N . ASP A 1 216 ? 19.663 13.791 -33.932 1.00 92.19 216 ASP A N 1
ATOM 1744 C CA . ASP A 1 216 ? 18.745 13.443 -35.019 1.00 92.19 216 ASP A CA 1
ATOM 1745 C C . ASP A 1 216 ? 17.278 13.815 -34.718 1.00 92.19 216 ASP A C 1
ATOM 1747 O O . ASP A 1 216 ? 16.409 13.561 -35.553 1.00 92.19 216 ASP A O 1
ATOM 1751 N N . LEU A 1 217 ? 16.987 14.395 -33.544 1.00 88.44 217 LEU A N 1
ATOM 1752 C CA . LEU A 1 217 ? 15.638 14.738 -33.069 1.00 88.44 217 LEU A CA 1
ATOM 1753 C C . LEU A 1 217 ? 14.687 13.529 -32.951 1.00 88.44 217 LEU A C 1
ATOM 1755 O O . LEU A 1 217 ? 13.466 13.682 -32.993 1.00 88.44 217 LEU A O 1
ATOM 1759 N N . LYS A 1 218 ? 15.232 12.321 -32.768 1.00 86.44 218 LYS A N 1
ATOM 1760 C CA . LYS A 1 218 ? 14.484 11.074 -32.534 1.00 86.44 218 LYS A CA 1
ATOM 1761 C C . LYS A 1 218 ? 14.234 10.887 -31.040 1.00 86.44 218 LYS A C 1
ATOM 1763 O O . LYS A 1 218 ? 14.749 9.960 -30.416 1.00 86.44 218 LYS A O 1
ATOM 1768 N N . PHE A 1 219 ? 13.513 11.834 -30.444 1.00 83.19 219 PHE A N 1
ATOM 1769 C CA . PHE A 1 219 ? 13.293 11.903 -28.996 1.00 83.19 219 PHE A CA 1
ATOM 1770 C C . PHE A 1 219 ? 12.583 10.666 -28.429 1.00 83.19 219 PHE A C 1
ATOM 1772 O O . PHE A 1 219 ? 12.878 10.254 -27.315 1.00 83.19 219 PHE A O 1
ATOM 1779 N N . ASP A 1 220 ? 11.718 10.033 -29.219 1.00 81.69 220 ASP A N 1
ATOM 1780 C CA . ASP A 1 220 ? 11.037 8.770 -28.912 1.00 81.69 220 ASP A CA 1
ATOM 1781 C C . ASP A 1 220 ? 11.994 7.566 -28.816 1.00 81.69 220 ASP A C 1
ATOM 1783 O O . ASP A 1 220 ? 11.645 6.530 -28.254 1.00 81.69 220 ASP A O 1
ATOM 1787 N N . GLN A 1 221 ? 13.214 7.698 -29.347 1.00 85.12 221 GLN A N 1
ATOM 1788 C CA . GLN A 1 221 ? 14.258 6.666 -29.339 1.00 85.12 221 GLN A CA 1
ATOM 1789 C C . GLN A 1 221 ? 15.348 6.927 -28.292 1.00 85.12 221 GLN A C 1
ATOM 1791 O O . GLN A 1 221 ? 16.326 6.175 -28.209 1.00 85.12 221 GLN A O 1
ATOM 1796 N N . VAL A 1 222 ? 15.213 7.995 -27.504 1.00 85.19 222 VAL A N 1
ATOM 1797 C CA . VAL A 1 222 ? 16.113 8.300 -26.393 1.00 85.19 222 VAL A CA 1
ATOM 1798 C C . VAL A 1 222 ? 15.529 7.681 -25.128 1.00 85.19 222 VAL A C 1
ATOM 1800 O O . VAL A 1 222 ? 14.435 8.028 -24.689 1.00 85.19 222 VAL A O 1
ATOM 1803 N N . ASN A 1 223 ? 16.258 6.742 -24.531 1.00 83.00 223 ASN A N 1
ATOM 1804 C CA . ASN A 1 223 ? 15.807 6.030 -23.343 1.00 83.00 223 ASN A CA 1
ATOM 1805 C C . ASN A 1 223 ? 15.559 7.006 -22.180 1.00 83.00 223 ASN A C 1
ATOM 1807 O O . ASN A 1 223 ? 16.426 7.812 -21.842 1.00 83.00 223 ASN A O 1
ATOM 1811 N N . GLY A 1 224 ? 14.380 6.918 -21.559 1.00 75.44 224 GLY A N 1
ATOM 1812 C CA . GLY A 1 224 ? 13.967 7.806 -20.466 1.00 75.44 224 GLY A CA 1
ATOM 1813 C C . GLY A 1 224 ? 13.578 9.224 -20.896 1.00 75.44 224 GLY A C 1
ATOM 1814 O O . GLY A 1 224 ? 13.306 10.058 -20.032 1.00 75.44 224 GLY A O 1
ATOM 1815 N N . TYR A 1 225 ? 13.541 9.514 -22.200 1.00 76.19 225 TYR A N 1
ATOM 1816 C CA . TYR A 1 225 ? 13.018 10.773 -22.711 1.00 76.19 225 TYR A CA 1
ATOM 1817 C C . TYR A 1 225 ? 11.512 10.646 -22.936 1.00 76.19 225 TYR A C 1
ATOM 1819 O O . TYR A 1 225 ? 11.049 9.819 -23.718 1.00 76.19 225 TYR A O 1
ATOM 1827 N N . PHE A 1 226 ? 10.740 11.471 -22.237 1.00 65.69 226 PHE A N 1
ATOM 1828 C CA . PHE A 1 226 ? 9.293 11.530 -22.390 1.00 65.69 226 PHE A CA 1
ATOM 1829 C C . PHE A 1 226 ? 8.955 12.745 -23.245 1.00 65.69 226 PHE A C 1
ATOM 1831 O O . PHE A 1 226 ? 9.246 13.881 -22.862 1.00 65.69 226 PHE A O 1
ATOM 1838 N N . ILE A 1 227 ? 8.357 12.513 -24.412 1.00 61.28 227 ILE A N 1
ATOM 1839 C CA . ILE A 1 227 ? 7.724 13.589 -25.167 1.00 61.28 227 ILE A CA 1
ATOM 1840 C C . ILE A 1 227 ? 6.409 13.858 -24.444 1.00 61.28 227 ILE A C 1
ATOM 1842 O O . ILE A 1 227 ? 5.468 13.085 -24.569 1.00 61.28 227 ILE A O 1
ATOM 1846 N N . GLU A 1 228 ? 6.344 14.925 -23.646 1.00 58.47 228 GLU A N 1
ATOM 1847 C CA . GLU A 1 228 ? 5.035 15.461 -23.285 1.00 58.47 228 GLU A CA 1
ATOM 1848 C C . GLU A 1 228 ? 4.331 15.784 -24.600 1.00 58.47 228 GLU A C 1
ATOM 1850 O O . GLU A 1 228 ? 4.850 16.593 -25.377 1.00 58.47 228 GLU A O 1
ATOM 1855 N N . ASP A 1 229 ? 3.173 15.171 -24.840 1.00 51.91 229 ASP A N 1
ATOM 1856 C CA . ASP A 1 229 ? 2.240 15.545 -25.900 1.00 51.91 229 ASP A CA 1
ATOM 1857 C C . ASP A 1 229 ? 1.759 16.991 -25.662 1.00 51.91 229 ASP A C 1
ATOM 1859 O O . ASP A 1 229 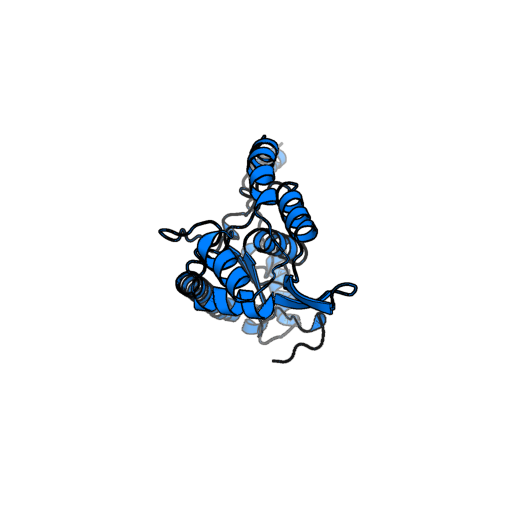? 0.614 17.281 -25.326 1.00 51.91 229 ASP A O 1
ATOM 1863 N N . ARG A 1 230 ? 2.649 17.968 -25.857 1.00 47.97 230 ARG A N 1
ATOM 1864 C CA . ARG A 1 230 ? 2.311 19.376 -26.049 1.00 47.97 230 ARG A CA 1
ATOM 1865 C C . ARG A 1 230 ? 1.933 19.569 -27.509 1.00 47.97 230 ARG A C 1
ATOM 1867 O O . ARG A 1 230 ? 2.510 20.398 -28.216 1.00 47.97 230 ARG A O 1
ATOM 1874 N N . VAL A 1 231 ? 0.942 18.794 -27.947 1.00 45.97 231 VAL A N 1
ATOM 1875 C CA . VAL A 1 231 ? 0.333 18.896 -29.278 1.00 45.97 231 VAL A CA 1
ATOM 1876 C C . VAL A 1 231 ? -0.170 20.328 -29.526 1.00 45.97 231 VAL A C 1
ATOM 1878 O O . VAL A 1 231 ? -0.159 20.802 -30.657 1.00 45.97 231 VAL A O 1
ATOM 1881 N N . ASP A 1 232 ? -0.451 21.089 -28.465 1.00 49.91 232 ASP A N 1
ATOM 1882 C CA . ASP A 1 232 ? -0.979 22.449 -28.571 1.00 49.91 232 ASP A CA 1
ATOM 1883 C C . ASP A 1 232 ? 0.052 23.537 -28.931 1.00 49.91 232 ASP A C 1
ATOM 1885 O O . ASP A 1 232 ? -0.343 24.637 -29.311 1.00 49.91 232 ASP A O 1
ATOM 1889 N N . ASN A 1 233 ? 1.367 23.276 -28.863 1.00 52.59 233 ASN A N 1
ATOM 1890 C CA . ASN A 1 233 ? 2.373 24.333 -29.081 1.00 52.59 233 ASN A CA 1
ATOM 1891 C C . ASN A 1 233 ? 3.296 24.131 -30.284 1.00 52.59 233 ASN A C 1
ATOM 1893 O O . ASN A 1 233 ? 3.925 25.099 -30.713 1.00 52.59 233 ASN A O 1
ATOM 1897 N N . TYR A 1 234 ? 3.376 22.935 -30.873 1.00 48.78 234 TYR A N 1
ATOM 1898 C CA . TYR A 1 234 ? 4.276 22.715 -32.011 1.00 48.78 234 TYR A CA 1
ATOM 1899 C C . TYR A 1 234 ? 3.742 23.358 -33.303 1.00 48.78 234 TYR A C 1
ATOM 1901 O O . TYR A 1 234 ? 4.493 24.016 -34.024 1.00 48.78 234 TYR A O 1
ATOM 1909 N N . GLU A 1 235 ? 2.429 23.286 -33.553 1.00 53.97 235 GLU A N 1
ATOM 1910 C CA . GLU A 1 235 ? 1.796 24.021 -34.661 1.00 53.97 235 GLU A CA 1
ATOM 1911 C C . GLU A 1 235 ? 1.830 25.545 -34.451 1.00 53.97 235 GLU A C 1
ATOM 1913 O O . GLU A 1 235 ? 1.988 26.308 -35.409 1.00 53.97 235 GLU A O 1
ATOM 1918 N N . ALA A 1 236 ? 1.717 26.007 -33.200 1.00 53.12 236 ALA A N 1
ATOM 1919 C CA . ALA A 1 236 ? 1.790 27.426 -32.853 1.00 53.12 236 ALA A CA 1
ATOM 1920 C C . ALA A 1 236 ? 3.209 27.994 -33.049 1.00 53.12 236 ALA A C 1
ATOM 1922 O O . ALA A 1 236 ? 3.373 29.075 -33.618 1.00 53.12 236 ALA A O 1
ATOM 1923 N N . LEU A 1 237 ? 4.241 27.235 -32.664 1.00 49.75 237 LEU A N 1
ATOM 1924 C CA . LEU A 1 237 ? 5.648 27.577 -32.893 1.00 49.75 237 LEU A CA 1
ATOM 1925 C C . LEU A 1 237 ? 6.008 27.573 -34.386 1.00 49.75 237 LEU A C 1
ATOM 1927 O O . LEU A 1 237 ? 6.702 28.478 -34.847 1.00 49.75 237 LEU A O 1
ATOM 1931 N N . GLN A 1 238 ? 5.483 26.626 -35.172 1.00 55.16 238 GLN A N 1
ATOM 1932 C CA . GLN A 1 238 ? 5.674 26.617 -36.628 1.00 55.16 238 GLN A CA 1
ATOM 1933 C C . GLN A 1 238 ? 4.980 27.788 -37.342 1.00 55.16 238 GLN A C 1
ATOM 1935 O O . GLN A 1 238 ? 5.466 28.240 -38.380 1.00 55.16 238 GLN A O 1
ATOM 1940 N N . LYS A 1 239 ? 3.864 28.301 -36.802 1.00 55.06 239 LYS A N 1
ATOM 1941 C CA . LYS A 1 239 ? 3.207 29.520 -37.308 1.00 55.06 239 LYS A CA 1
ATOM 1942 C C . LYS A 1 239 ? 3.984 30.791 -36.962 1.00 55.06 239 LYS A C 1
ATOM 1944 O O . LYS A 1 239 ? 4.050 31.687 -37.796 1.00 55.06 239 LYS A O 1
ATOM 1949 N N . LEU A 1 240 ? 4.599 30.859 -35.780 1.00 51.72 240 LEU A N 1
ATOM 1950 C CA . LEU A 1 240 ? 5.442 31.988 -35.364 1.00 51.72 240 LEU A CA 1
ATOM 1951 C C . LEU A 1 240 ? 6.769 32.064 -36.131 1.00 51.72 240 LEU A C 1
ATOM 1953 O O . LEU A 1 240 ? 7.245 33.158 -36.396 1.00 51.72 240 LEU A O 1
ATOM 1957 N N . ALA A 1 241 ? 7.335 30.926 -36.540 1.00 51.09 241 ALA A N 1
ATOM 1958 C CA . ALA A 1 241 ? 8.565 30.868 -37.337 1.00 51.09 241 ALA A CA 1
ATOM 1959 C C . ALA A 1 241 ? 8.368 31.177 -38.841 1.00 51.09 241 ALA A C 1
ATOM 1961 O O . ALA A 1 241 ? 9.326 31.110 -39.611 1.00 51.09 241 ALA A O 1
ATOM 1962 N N . LYS A 1 242 ? 7.133 31.473 -39.276 1.00 51.03 242 LYS A N 1
ATOM 1963 C CA . LYS A 1 242 ? 6.777 31.849 -40.660 1.00 51.03 242 LYS A CA 1
ATOM 1964 C C . LYS A 1 242 ? 6.331 33.318 -40.806 1.00 51.03 242 LYS A C 1
ATOM 1966 O O . LYS A 1 242 ? 5.758 33.666 -41.839 1.00 51.03 242 LYS A O 1
ATOM 1971 N N . LEU A 1 243 ? 6.598 34.158 -39.805 1.00 43.38 243 LEU A N 1
ATOM 1972 C CA . LEU A 1 243 ? 6.528 35.627 -39.860 1.00 43.38 243 LEU A CA 1
ATOM 1973 C C . LEU A 1 243 ? 7.941 36.210 -39.759 1.00 43.38 243 LEU A C 1
ATOM 1975 O O . LEU A 1 243 ? 8.147 37.301 -40.334 1.00 43.38 243 LEU A O 1
#

=== Feature glossary ===
The record interleaves many kinds of information about one protein. Here is each kind framed as the question it answers.

Q: Are the domains correctly placed relative to each other?
A: Predicted aligned error is AlphaFold's pairwise confidence. Unlike pLDDT (per-residue), PAE is per-residue-pair and captures whether two parts of the structure are correctly placed relative to each other. Units are ångströms of expected positional error.

Q: Which residues are in helices, strands, or loops?
A: Eight-state secondary structure (DSSP): H is the canonical α-helix, G the tighter 3₁₀-helix, I the wider π-helix; E/B are β-structure, T and S are turns and bends, and '-' is everything else. DSSP derives these from the pattern of main-chain N–H···O=C hydrogen bonds, not from the sequence.

Q: What if only a Cα trace is available?
A: P-SEA three-state annotation labels each residue as helix, strand, or coil based purely on the geometry of the Cα trace. It serves as a fallback when the full backbone (and thus DSSP) is unavailable.

Q: What are the backbone torsion angles?
A: φ (phi) and ψ (psi) are the two rotatable backbone dihedrals per residue: φ is the C(i-1)–N–Cα–C torsion, ψ is the N–Cα–C–N(i+1) torsion, both in degrees on (−180°, 180°]. α-helical residues cluster near (−60°, −45°); β-strand residues near (−120°, +130°). A Ramachandran plot is simply a scatter of (φ, ψ) for every residue.

Q: What known structures does this most resemble?
A: Structural nearest neighbors (via Foldseek easy-search vs the PDB). Reported per hit: target PDB id, E-value, and alignment TM-score. A TM-score above ~0.5 is the conventional threshold for 'same fold'.

Q: What family and function is it annotated with?
A: Database cross-references. InterPro integrates a dozen domain/family signature databases into unified entries with residue-range hits. GO terms attach function/process/location labels with evidence codes. CATH codes position the fold in a four-level structural taxonomy. Organism is the NCBI-taxonomy species name.

Q: Which residues are buried vs exposed?
A: Solvent accessibility: the surface area of each residue that a 1.4 Å water probe can touch, in Å². When only backbone atoms are present the absolute values are lower than full-atom SASA (side chains contribute most of the area) and are flagged as backbone-only.

Q: What do the diagnostic plots show?
A: Three diagnostic plots accompany the record. The Cα contact map visualizes the tertiary structure as a 2D adjacency matrix (8 Å cutoff, sequence-local contacts suppressed). The Ramachandran plot shows the distribution of backbone (φ, ψ) torsions, with points in the α and β basins reflecting secondary structure content. The PAE plot shows AlphaFold's inter-residue confidence as a color matrix.

Q: What is the amino-acid chain?
A: The amino-acid sequence is the protein's primary structure: the linear order of residues from the N-terminus to the C-terminus, written in one-letter code. Everything else here — the 3D coordinates, the secondary structure, the domain annotations — is ultimately a consequence of this string.

Q: What do the rendered images show?
A: The six renders are orthographic views along the three Cartesian axes in both directions. Representation (cartoon, sticks, or surface) and color scheme (sequence-rainbow or by-chain) vary across proteins so the training set covers all the common visualization conventions.

Q: Where is each backbone atom in 3D?
A: The mmCIF table is the protein's shape written out atom by atom. For each backbone N, Cα, C, and carbonyl O, it records an (x, y, z) coordinate triple in Å plus the residue type, chain letter, and residue number.

Q: How mobile is each atom in the crystal?
A: For experimental (PDB) structures, the B-factor (temperature factor) quantifies the positional spread of each atom in the crystal — a combination of thermal vibration and static disorder — in units of Å². High B-factors mark flexible loops or poorly resolved regions; low B-factors mark the rigid, well-ordered core.

Q: How big and how compact is the whole molecule?
A: Three whole-structure scalars: the radius of gyration (RMS distance of Cα from centroid, in Å), the count of Cα–Cα contacts (pairs closer than 8 Å and separated by more than four residues in sequence — i.e. tertiary, not local, contacts), and the bounding-box dimensions. Together they distinguish compact globular folds from extended fibres or disordered chains.

Q: What does the local fold look like, residue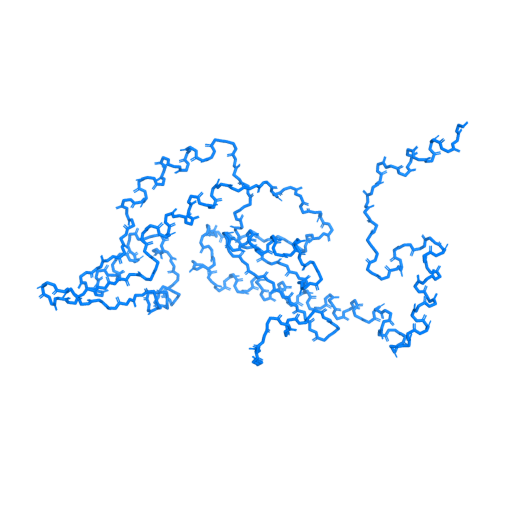 by residue?
A: A 3Di character summarizes, for each residue, the relative orientation of the Cα frame of its nearest spatial neighbor. Because it encodes fold topology rather than chemistry, 3Di alignments detect remote structural similarity that sequence alignment misses.

Q: How confident is the AlphaFold model at each residue?
A: For AlphaFold models, the B-factor field carries pLDDT — the model's own estimate of local accuracy on a 0–100 scale. Regions with pLDDT<50 should be treated as essentially unmodeled; they often correspond to intrinsically disordered segments.